Protein AF-0000000078666614 (afdb_homodimer)

pLDDT: mean 87.55, std 15.02, range [31.64, 98.81]

Organism: Nitrososphaera gargensis (strain Ga9.2) (NCBI:txid1237085)

Secondary structure (DSSP, 8-state):
-------EEEEEEEEEEETTB-HHHHHHHHHHHH---GGGEEEEEEE-TTS-EEEEEEEEE-HHHHHHHHHHHHHHB-HHHHHHHHHTGGGGB-TT--EEEEEEHHHHHTT-B-B-SSSEEEEEEEES----HHHHHHHHHHHHHTT-/-------EEEEEEEEEE-TTB-HHHHHHHHHHHH---GGGEEEEEEE-TTS-EEEEEEEEE-HHHHHHHHHHHHHHB-HHHHHHHHHTGGGGB-TT--EEEEEEHHHHHTT-B-B-SSSEEEEEEEESS---HHHHHHHHHHHHHTT-

InterPro domains:
  IPR002739 RNA-binding protein PAB1135-like [PF01877] (12-125)
  IPR022803 Large ribosomal subunit protein uL5 domain superfamily [G3DSA:3.30.1440.10] (4-146)
  IPR022803 Large ribosomal subunit protein uL5 domain superfamily [SSF55282] (11-126)

Nearest PDB structures (foldseek):
  2ogk-assembly1_B  TM=8.220E-01  e=3.526E-10  Archaeoglobus fulgidus
  2ogk-assembly1_A  TM=7.524E-01  e=5.663E-10  Archaeoglobus fulgidus
  2nrq-assembly1_A  TM=8.240E-01  e=6.420E-09  Saccharolobus solfataricus
  2ogk-assembly1_C  TM=7.837E-01  e=9.159E-09  Archaeoglobus fulgidus
  3lnl-assembly1_B  TM=6.055E-01  e=9.067E-02  Staphylococcus aureus subsp. aureus N315

Sequence (296 aa):
MPEEDLKFSTAEVNLVLHATEDGNKVLQSIHDVLSVPLERFSVSPSEGHYKNKILLLKAILSSQEAGELARRIMSLLNSSDREHLSSSLPEYSDEKGNLYLRLDKQRIVQGKVSLSEADAIRIRFRPVKRYRPSGNLESYRGLLSSTEMPEEDLKFSTAEVNLVLHATEDGNKVLQSIHDVLSVPLERFSVSPSEGHYKNKILLLKAILSSQEAGELARRIMSLLNSSDREHLSSSLPEYSDEKGNLYLRLDKQRIVQGKVSLSEADAIRIRFRPVKRYRPSGNLESYRGLLSSTE

Structure (mmCIF, N/CA/C/O backbone):
data_AF-0000000078666614-model_v1
#
loop_
_entity.id
_entity.type
_entity.pdbx_description
1 polymer 'Uncharacterized protein family UPF0201'
#
loop_
_atom_site.group_PDB
_atom_site.id
_atom_site.type_symbol
_atom_site.label_atom_id
_atom_site.label_alt_id
_atom_site.label_comp_id
_atom_site.label_asym_id
_atom_site.label_entity_id
_atom_site.label_seq_id
_atom_site.pdbx_PDB_ins_code
_atom_site.Cartn_x
_atom_site.Cartn_y
_atom_site.Cartn_z
_atom_site.occupancy
_atom_site.B_iso_or_equiv
_atom_site.auth_seq_id
_atom_site.auth_comp_id
_atom_site.auth_asym_id
_atom_site.auth_atom_id
_atom_site.pdbx_PDB_model_num
ATOM 1 N N . MET A 1 1 ? -1.561 45.031 11.555 1 31.97 1 MET A N 1
ATOM 2 C CA . MET A 1 1 ? -2.189 44.094 12.477 1 31.97 1 MET A CA 1
ATOM 3 C C . MET A 1 1 ? -1.339 42.844 12.633 1 31.97 1 MET A C 1
ATOM 5 O O . MET A 1 1 ? -0.762 42.344 11.664 1 31.97 1 MET A O 1
ATOM 9 N N . PRO A 1 2 ? -0.818 42.312 13.727 1 39.19 2 PRO A N 1
ATOM 10 C CA . PRO A 1 2 ? 0.186 41.25 13.93 1 39.19 2 PRO A CA 1
ATOM 11 C C . PRO A 1 2 ? -0.111 40 13.117 1 39.19 2 PRO A C 1
ATOM 13 O O . PRO A 1 2 ? -1.24 39.812 12.664 1 39.19 2 PRO A O 1
ATOM 16 N N . GLU A 1 3 ? 0.887 39.219 12.477 1 41.69 3 GLU A N 1
ATOM 17 C CA . GLU A 1 3 ? 0.809 37.906 11.789 1 41.69 3 GLU A CA 1
ATOM 18 C C . GLU A 1 3 ? -0.362 37.094 12.312 1 41.69 3 GLU A C 1
ATOM 20 O O . GLU A 1 3 ? -0.352 36.656 13.461 1 41.69 3 GLU A O 1
ATOM 25 N N . GLU A 1 4 ? -1.588 37.5 12.273 1 49.16 4 GLU A N 1
ATOM 26 C CA . GLU A 1 4 ? -2.865 36.969 12.727 1 49.16 4 GLU A CA 1
ATOM 27 C C . GLU A 1 4 ? -2.869 35.438 12.68 1 49.16 4 GLU A C 1
ATOM 29 O O . GLU A 1 4 ? -2.572 34.844 11.641 1 49.16 4 GLU A O 1
ATOM 34 N N . ASP A 1 5 ? -2.543 34.812 13.867 1 60.12 5 ASP A N 1
ATOM 35 C CA . ASP A 1 5 ? -2.404 33.375 14.172 1 60.12 5 ASP A CA 1
ATOM 36 C C . ASP A 1 5 ? -3.561 32.594 13.578 1 60.12 5 ASP A C 1
ATOM 38 O O . ASP A 1 5 ? -4.727 32.875 13.844 1 60.12 5 ASP A O 1
ATOM 42 N N . LEU A 1 6 ? -3.367 32.031 12.367 1 74 6 LEU A N 1
ATOM 43 C CA . LEU A 1 6 ? -4.359 31.109 11.797 1 74 6 LEU A CA 1
ATOM 44 C C . LEU A 1 6 ? -4.82 30.094 12.836 1 74 6 LEU A C 1
ATOM 46 O O . LEU A 1 6 ? -3.998 29.422 13.469 1 74 6 LEU A O 1
ATOM 50 N N . LYS A 1 7 ? -6.203 30.375 13.227 1 87.12 7 LYS A N 1
ATOM 51 C CA . LYS A 1 7 ? -6.84 29.422 14.133 1 87.12 7 LYS A CA 1
ATOM 52 C C . LYS A 1 7 ? -7.828 28.531 13.391 1 87.12 7 LYS A C 1
ATOM 54 O O . LYS A 1 7 ? -8.492 28.969 12.453 1 87.12 7 LYS A O 1
ATOM 59 N N . PHE A 1 8 ? -7.809 27.328 13.797 1 93.62 8 PHE A N 1
ATOM 60 C CA . PHE A 1 8 ? -8.742 26.359 13.234 1 93.62 8 PHE A CA 1
ATOM 61 C C . PHE A 1 8 ? -9.812 25.984 14.25 1 93.62 8 PHE A C 1
ATOM 63 O O . PHE A 1 8 ? -9.531 25.875 15.445 1 93.62 8 PHE A O 1
ATOM 70 N N . SER A 1 9 ? -11.023 25.828 13.742 1 95.5 9 SER A N 1
ATOM 71 C CA . SER A 1 9 ? -12.078 25.328 14.617 1 95.5 9 SER A CA 1
ATOM 72 C C . SER A 1 9 ? -11.914 23.844 14.883 1 95.5 9 SER A C 1
ATOM 74 O O . SER A 1 9 ? -12.086 23.375 16.016 1 95.5 9 SER A O 1
ATOM 76 N N . THR A 1 10 ? -11.609 23.078 13.852 1 97.31 10 THR A N 1
ATOM 77 C CA . THR A 1 10 ? -11.391 21.641 13.938 1 97.31 10 THR A CA 1
ATOM 78 C C . THR A 1 10 ? -10.492 21.172 12.805 1 97.31 10 THR A C 1
ATOM 80 O O . THR A 1 10 ? -10.203 21.922 11.875 1 97.31 10 THR A O 1
ATOM 83 N N . ALA A 1 11 ? -9.984 20.031 12.938 1 98.12 11 ALA A N 1
ATOM 84 C CA . ALA A 1 11 ? -9.359 19.297 11.844 1 98.12 11 ALA A CA 1
ATOM 85 C C . ALA A 1 11 ? -9.852 17.859 11.789 1 98.12 11 ALA A C 1
ATOM 87 O O . ALA A 1 11 ? -10.219 17.281 12.82 1 98.12 11 ALA A O 1
ATOM 88 N N . GLU A 1 12 ? -9.875 17.406 10.656 1 98.75 12 GLU A N 1
ATOM 89 C CA . GLU A 1 12 ? -10.227 16.016 10.43 1 98.75 12 GLU A CA 1
ATOM 90 C C . GLU A 1 12 ? -9.102 15.258 9.727 1 98.75 12 GLU A C 1
ATOM 92 O O . GLU A 1 12 ? -8.547 15.75 8.742 1 98.75 12 GLU A O 1
ATOM 97 N N . VAL A 1 13 ? -8.703 14.109 10.25 1 98.81 13 VAL A N 1
ATOM 98 C CA . VAL A 1 13 ? -7.664 13.266 9.68 1 98.81 13 VAL A CA 1
ATOM 99 C C . VAL A 1 13 ? -8.266 11.938 9.242 1 98.81 13 VAL A C 1
ATOM 101 O O . VAL A 1 13 ? -8.906 11.242 10.039 1 98.81 13 VAL A O 1
ATOM 104 N N . ASN A 1 14 ? -8.047 11.633 7.977 1 98.56 14 ASN A N 1
ATOM 105 C CA . ASN A 1 14 ? -8.547 10.383 7.414 1 98.56 14 ASN A CA 1
ATOM 106 C C . ASN A 1 14 ? -7.426 9.57 6.762 1 98.56 14 ASN A C 1
ATOM 108 O O . ASN A 1 14 ? -6.562 10.133 6.09 1 98.56 14 ASN A O 1
ATOM 112 N N . LEU A 1 15 ? -7.453 8.258 6.969 1 98.25 15 LEU A N 1
ATOM 113 C CA . LEU A 1 15 ? -6.512 7.398 6.258 1 98.25 15 LEU A CA 1
ATOM 114 C C . LEU A 1 15 ? -7.082 5.996 6.074 1 98.25 15 LEU A C 1
ATOM 116 O O . LEU A 1 15 ? -8.055 5.629 6.734 1 98.25 15 LEU A O 1
ATOM 120 N N . VAL A 1 16 ? -6.492 5.336 5.113 1 97 16 VAL A N 1
ATOM 121 C CA . VAL A 1 16 ? -6.859 3.959 4.801 1 97 16 VAL A CA 1
ATOM 122 C C . VAL A 1 16 ? -5.738 3.016 5.227 1 97 16 VAL A C 1
ATOM 124 O O . VAL A 1 16 ? -4.559 3.283 4.969 1 97 16 VAL A O 1
ATOM 127 N N . LEU A 1 17 ? -6.09 1.977 5.938 1 96.94 17 LEU A N 1
ATOM 128 C CA . LEU A 1 17 ? -5.156 0.899 6.242 1 96.94 17 LEU A CA 1
ATOM 129 C C . LEU A 1 17 ? -5.484 -0.351 5.434 1 96.94 17 LEU A C 1
ATOM 131 O O . LEU A 1 17 ? -6.605 -0.859 5.496 1 96.94 17 LEU A O 1
ATOM 135 N N . HIS A 1 18 ? -4.562 -0.763 4.738 1 94.88 18 HIS A N 1
ATOM 136 C CA . HIS A 1 18 ? -4.742 -1.982 3.961 1 94.88 18 HIS A CA 1
ATOM 137 C C . HIS A 1 18 ? -4.422 -3.221 4.789 1 94.88 18 HIS A C 1
ATOM 139 O O . HIS A 1 18 ? -3.818 -3.115 5.859 1 94.88 18 HIS A O 1
ATOM 145 N N . ALA A 1 19 ? -4.73 -4.402 4.312 1 93.94 19 ALA A N 1
ATOM 146 C CA . ALA A 1 19 ? -4.621 -5.672 5.027 1 93.94 19 ALA A CA 1
ATOM 147 C C . ALA A 1 19 ? -3.158 -6.031 5.281 1 93.94 19 ALA A C 1
ATOM 149 O O . ALA A 1 19 ? -2.834 -6.68 6.277 1 93.94 19 ALA A O 1
ATOM 150 N N . THR A 1 20 ? -2.256 -5.578 4.398 1 96 20 THR A N 1
ATOM 151 C CA . THR A 1 20 ? -0.844 -5.938 4.484 1 96 20 THR A CA 1
ATOM 152 C C . THR A 1 20 ? -0.117 -5.031 5.477 1 96 20 THR A C 1
ATOM 154 O O . THR A 1 20 ? 1.004 -5.336 5.891 1 96 20 THR A O 1
ATOM 157 N N . GLU A 1 21 ? -0.752 -3.969 5.934 1 96.75 21 GLU A N 1
ATOM 158 C CA . GLU A 1 21 ? -0.073 -2.93 6.699 1 96.75 21 GLU A CA 1
ATOM 159 C C . GLU A 1 21 ? -0.122 -3.225 8.195 1 96.75 21 GLU A C 1
ATOM 161 O O . GLU A 1 21 ? -1.04 -3.896 8.672 1 96.75 21 GLU A O 1
ATOM 166 N N . ASP A 1 22 ? 0.895 -2.719 8.891 1 96.62 22 ASP A N 1
ATOM 167 C CA . ASP A 1 22 ? 0.92 -2.699 10.352 1 96.62 22 ASP A CA 1
ATOM 168 C C . ASP A 1 22 ? 0.244 -1.443 10.898 1 96.62 22 ASP A C 1
ATOM 170 O O . ASP A 1 22 ? 0.865 -0.382 10.977 1 96.62 22 ASP A O 1
ATOM 174 N N . GLY A 1 23 ? -1.006 -1.597 11.188 1 96.38 23 GLY A N 1
ATOM 175 C CA . GLY A 1 23 ? -1.799 -0.466 11.641 1 96.38 23 GLY A CA 1
ATOM 176 C C . GLY A 1 23 ? -1.19 0.248 12.836 1 96.38 23 GLY A C 1
ATOM 177 O O . GLY A 1 23 ? -1.203 1.479 12.898 1 96.38 23 GLY A O 1
ATOM 178 N N . ASN A 1 24 ? -0.683 -0.537 13.82 1 96.31 24 ASN A N 1
ATOM 179 C CA . ASN A 1 24 ? -0.06 0.064 14.992 1 96.31 24 ASN A CA 1
ATOM 180 C C . ASN A 1 24 ? 1.168 0.889 14.617 1 96.31 24 ASN A C 1
ATOM 182 O O . ASN A 1 24 ? 1.365 1.988 15.133 1 96.31 24 ASN A O 1
ATOM 186 N N . LYS A 1 25 ? 1.919 0.367 13.75 1 97 25 LYS A N 1
ATOM 187 C CA . LYS A 1 25 ? 3.1 1.082 13.273 1 97 25 LYS A CA 1
ATOM 188 C C . LYS A 1 25 ? 2.715 2.398 12.609 1 97 25 LYS A C 1
ATOM 190 O O . LYS A 1 25 ? 3.312 3.439 12.883 1 97 25 LYS A O 1
ATOM 195 N N . VAL A 1 26 ? 1.709 2.355 11.75 1 97.94 26 VAL A N 1
ATOM 196 C CA . VAL A 1 26 ? 1.249 3.533 11.023 1 97.94 26 VAL A CA 1
ATOM 197 C C . VAL A 1 26 ? 0.715 4.574 12.008 1 97.94 26 VAL A C 1
ATOM 199 O O . VAL A 1 26 ? 1.137 5.73 11.984 1 97.94 26 VAL A O 1
ATOM 202 N N . LEU A 1 27 ? -0.137 4.145 12.898 1 98.25 27 LEU A N 1
ATOM 203 C CA . LEU A 1 27 ? -0.778 5.062 13.836 1 98.25 27 LEU A CA 1
ATOM 204 C C . LEU A 1 27 ? 0.24 5.648 14.805 1 98.25 27 LEU A C 1
ATOM 206 O O . LEU A 1 27 ? 0.182 6.836 15.133 1 98.25 27 LEU A O 1
ATOM 210 N N . GLN A 1 28 ? 1.158 4.812 15.297 1 98.25 28 GLN A N 1
ATOM 211 C CA . GLN A 1 28 ? 2.209 5.309 16.172 1 98.25 28 GLN A CA 1
ATOM 212 C C . GLN A 1 28 ? 3.057 6.371 15.484 1 98.25 28 GLN A C 1
ATOM 214 O O . GLN A 1 28 ? 3.432 7.371 16.094 1 98.25 28 GLN A O 1
ATOM 219 N N . SER A 1 29 ? 3.369 6.145 14.195 1 98.19 29 SER A N 1
ATOM 220 C CA . SER A 1 29 ? 4.16 7.113 13.445 1 98.19 29 SER A CA 1
ATOM 221 C C . SER A 1 29 ? 3.41 8.43 13.281 1 98.19 29 SER A C 1
ATOM 223 O O . SER A 1 29 ? 4.012 9.508 13.352 1 98.19 29 SER A O 1
ATOM 225 N N . ILE A 1 30 ? 2.1 8.312 13.047 1 98.38 30 ILE A N 1
ATOM 226 C CA . ILE A 1 30 ? 1.271 9.508 12.938 1 98.38 30 ILE A CA 1
ATOM 227 C C . ILE A 1 30 ? 1.297 10.281 14.258 1 98.38 30 ILE A C 1
ATOM 229 O O . ILE A 1 30 ? 1.429 11.508 14.258 1 98.38 30 ILE A O 1
ATOM 233 N N . HIS A 1 31 ? 1.188 9.57 15.32 1 98.38 31 HIS A N 1
ATOM 234 C CA . HIS A 1 31 ? 1.271 10.195 16.641 1 98.38 31 HIS A CA 1
ATOM 235 C C . HIS A 1 31 ? 2.625 10.867 16.844 1 98.38 31 HIS A C 1
ATOM 237 O O . HIS A 1 31 ? 2.693 12.039 17.219 1 98.38 31 HIS A O 1
ATOM 243 N N . ASP A 1 32 ? 3.656 10.164 16.547 1 98.12 32 ASP A N 1
ATOM 244 C CA . ASP A 1 32 ? 5.008 10.648 16.812 1 98.12 32 ASP A CA 1
ATOM 245 C C . ASP A 1 32 ? 5.348 11.844 15.922 1 98.12 32 ASP A C 1
ATOM 247 O O . ASP A 1 32 ? 5.973 12.805 16.375 1 98.12 32 ASP A O 1
ATOM 251 N N . VAL A 1 33 ? 4.93 11.82 14.688 1 97.94 33 VAL A N 1
ATOM 252 C CA . VAL A 1 33 ? 5.344 12.812 13.711 1 97.94 33 VAL A CA 1
ATOM 253 C C . VAL A 1 33 ? 4.355 13.977 13.703 1 97.94 33 VAL A C 1
ATOM 255 O O . VAL A 1 33 ? 4.758 15.141 13.648 1 97.94 33 VAL A O 1
ATOM 258 N N . LEU A 1 34 ? 3.088 13.695 13.812 1 97.94 34 LEU A N 1
ATOM 259 C CA . LEU A 1 34 ? 2.068 14.719 13.602 1 97.94 34 LEU A CA 1
ATOM 260 C C . LEU A 1 34 ? 1.383 15.086 14.914 1 97.94 34 LEU A C 1
ATOM 262 O O . LEU A 1 34 ? 0.534 15.977 14.945 1 97.94 34 LEU A O 1
ATOM 266 N N . SER A 1 35 ? 1.667 14.352 15.984 1 96.94 35 SER A N 1
ATOM 267 C CA . SER A 1 35 ? 1.148 14.633 17.312 1 96.94 35 SER A CA 1
ATOM 268 C C . SER A 1 35 ? -0.361 14.422 17.375 1 96.94 35 SER A C 1
ATOM 270 O O . SER A 1 35 ? -1.064 15.141 18.094 1 96.94 35 SER A O 1
ATOM 272 N N . VAL A 1 36 ? -0.842 13.625 16.484 1 98.06 36 VAL A N 1
ATOM 273 C CA . VAL A 1 36 ? -2.25 13.25 16.578 1 98.06 36 VAL A CA 1
ATOM 274 C C . VAL A 1 36 ? -2.416 12.109 17.578 1 98.06 36 VAL A C 1
ATOM 276 O O . VAL A 1 36 ? -1.831 11.031 17.406 1 98.06 36 VAL A O 1
ATOM 279 N N . PRO A 1 37 ? -3.197 12.289 18.578 1 97.19 37 PRO A N 1
ATOM 280 C CA . PRO A 1 37 ? -3.361 11.219 19.562 1 97.19 37 PRO A CA 1
ATOM 281 C C . PRO A 1 37 ? -4.008 9.969 18.984 1 97.19 37 PRO A C 1
ATOM 283 O O . PRO A 1 37 ? -4.961 10.062 18.203 1 97.19 37 PRO A O 1
ATOM 286 N N . LEU A 1 38 ? -3.545 8.844 19.422 1 96.81 38 LEU A N 1
ATOM 287 C CA . LEU A 1 38 ? -4.023 7.566 18.906 1 96.81 38 LEU A CA 1
ATOM 288 C C . LEU A 1 38 ? -5.496 7.363 19.25 1 96.81 38 LEU A C 1
ATOM 290 O O . LEU A 1 38 ? -6.254 6.812 18.453 1 96.81 38 LEU A O 1
ATOM 294 N N . GLU A 1 39 ? -5.836 7.832 20.359 1 96.56 39 GLU A N 1
ATOM 295 C CA . GLU A 1 39 ? -7.18 7.586 20.891 1 96.56 39 GLU A CA 1
ATOM 296 C C . GLU A 1 39 ? -8.227 8.359 20.094 1 96.56 39 GLU A C 1
ATOM 298 O O . GLU A 1 39 ? -9.43 8.109 20.234 1 96.56 39 GLU A O 1
ATOM 303 N N . ARG A 1 40 ? -7.801 9.297 19.266 1 96.88 40 ARG A N 1
ATOM 304 C CA . ARG A 1 40 ? -8.75 10.109 18.516 1 96.88 40 ARG A CA 1
ATOM 305 C C . ARG A 1 40 ? -9.289 9.336 17.312 1 96.88 40 ARG A C 1
ATOM 307 O O . ARG A 1 40 ? -10.297 9.719 16.719 1 96.88 40 ARG A O 1
ATOM 314 N N . PHE A 1 41 ? -8.609 8.305 16.922 1 98.06 41 PHE A N 1
ATOM 315 C CA . PHE A 1 41 ? -8.984 7.617 15.688 1 98.06 41 PHE A CA 1
ATOM 316 C C . PHE A 1 41 ? -10.102 6.617 15.938 1 98.06 41 PHE A C 1
ATOM 318 O O . PHE A 1 41 ? -10.031 5.824 16.875 1 98.06 41 PHE A O 1
ATOM 325 N N . SER A 1 42 ? -11.094 6.73 15.172 1 98.06 42 SER A N 1
ATOM 326 C CA . SER A 1 42 ? -12.086 5.668 15.031 1 98.06 42 SER A CA 1
ATOM 327 C C . SER A 1 42 ? -11.781 4.785 13.828 1 98.06 42 SER A C 1
ATOM 329 O O . SER A 1 42 ? -11.25 5.258 12.82 1 98.06 42 SER A O 1
ATOM 331 N N . VAL A 1 43 ? -12.164 3.551 13.961 1 96.56 43 VAL A N 1
ATOM 332 C CA . VAL A 1 43 ? -11.867 2.586 12.906 1 96.56 43 VAL A CA 1
ATOM 333 C C . VAL A 1 43 ? -13.164 1.985 12.375 1 96.56 43 VAL A C 1
ATOM 335 O O . VAL A 1 43 ? -14.031 1.572 13.148 1 96.56 43 VAL A O 1
ATOM 338 N N . SER A 1 44 ? -13.266 1.999 11.117 1 97.06 44 SER A N 1
ATOM 339 C CA . SER A 1 44 ? -14.422 1.376 10.477 1 97.06 44 SER A CA 1
ATOM 340 C C . SER A 1 44 ? -14 0.483 9.32 1 97.06 44 SER A C 1
ATOM 342 O O . SER A 1 44 ? -13.234 0.907 8.445 1 97.06 44 SER A O 1
ATOM 344 N N . PRO A 1 45 ? -14.516 -0.723 9.352 1 95.56 45 PRO A N 1
ATOM 345 C CA . PRO A 1 45 ? -14.227 -1.591 8.203 1 95.56 45 PRO A CA 1
ATOM 346 C C . PRO A 1 45 ? -14.906 -1.118 6.922 1 95.56 45 PRO A C 1
ATOM 348 O O . PRO A 1 45 ? -15.977 -0.504 6.973 1 95.56 45 PRO A O 1
ATOM 351 N N . SER A 1 46 ? -14.203 -1.291 5.832 1 93.75 46 SER A N 1
ATOM 352 C CA . SER A 1 46 ? -14.742 -0.957 4.52 1 93.75 46 SER A CA 1
ATOM 353 C C . SER A 1 46 ? -14.172 -1.868 3.438 1 93.75 46 SER A C 1
ATOM 355 O O . SER A 1 46 ? -13.391 -2.775 3.732 1 93.75 46 SER A O 1
ATOM 357 N N . GLU A 1 47 ? -14.758 -1.798 2.285 1 90.62 47 GLU A N 1
ATOM 358 C CA . GLU A 1 47 ? -14.227 -2.525 1.135 1 90.62 47 GLU A CA 1
ATOM 359 C C . GLU A 1 47 ? -13.617 -1.572 0.11 1 90.62 47 GLU A C 1
ATOM 361 O O . GLU A 1 47 ? -14.203 -0.531 -0.199 1 90.62 47 GLU A O 1
ATOM 366 N N . GLY A 1 48 ? -12.422 -1.931 -0.318 1 84.25 48 GLY A N 1
ATOM 367 C CA . GLY A 1 48 ? -11.766 -1.131 -1.339 1 84.25 48 GLY A CA 1
ATOM 368 C C . GLY A 1 48 ? -12.266 -1.424 -2.74 1 84.25 48 GLY A C 1
ATOM 369 O O . GLY A 1 48 ? -13.266 -2.123 -2.916 1 84.25 48 GLY A O 1
ATOM 370 N N . HIS A 1 49 ? -11.711 -0.794 -3.775 1 72.38 49 HIS A N 1
ATOM 371 C CA . HIS A 1 49 ? -12.109 -0.852 -5.176 1 72.38 49 HIS A CA 1
ATOM 372 C C . HIS A 1 49 ? -12.133 -2.289 -5.688 1 72.38 49 HIS A C 1
ATOM 374 O O . HIS A 1 49 ? -12.992 -2.656 -6.488 1 72.38 49 HIS A O 1
ATOM 380 N N . TYR A 1 50 ? -11.211 -3.193 -5.195 1 71.06 50 TYR A N 1
ATOM 381 C CA . TYR A 1 50 ? -11.094 -4.57 -5.664 1 71.06 50 TYR A CA 1
ATOM 382 C C . TYR A 1 50 ? -11.68 -5.543 -4.648 1 71.06 50 TYR A C 1
ATOM 384 O O . TYR A 1 50 ? -11.297 -6.715 -4.609 1 71.06 50 TYR A O 1
ATOM 392 N N . LYS A 1 51 ? -12.523 -5.023 -3.738 1 78.69 51 LYS A N 1
ATOM 393 C CA . LYS A 1 51 ? -13.227 -5.812 -2.73 1 78.69 51 LYS A CA 1
ATOM 394 C C . LYS A 1 51 ? -12.266 -6.289 -1.641 1 78.69 51 LYS A C 1
ATOM 396 O O . LYS A 1 51 ? -12.523 -7.305 -0.987 1 78.69 51 LYS A O 1
ATOM 401 N N . ASN A 1 52 ? -11.211 -5.512 -1.735 1 86.69 52 ASN A N 1
ATOM 402 C CA . ASN A 1 52 ? -10.297 -5.773 -0.633 1 86.69 52 ASN A CA 1
ATOM 403 C C . ASN A 1 52 ? -10.766 -5.121 0.661 1 86.69 52 ASN A C 1
ATOM 405 O O . ASN A 1 52 ? -11.258 -3.99 0.645 1 86.69 52 ASN A O 1
ATOM 409 N N . LYS A 1 53 ? -10.648 -5.93 1.694 1 88.19 53 LYS A N 1
ATOM 410 C CA . LYS A 1 53 ? -11.016 -5.379 2.998 1 88.19 53 LYS A CA 1
ATOM 411 C C . LYS A 1 53 ? -9.992 -4.348 3.465 1 88.19 53 LYS A C 1
ATOM 413 O O . LYS A 1 53 ? -8.789 -4.59 3.4 1 88.19 53 LYS A O 1
ATOM 418 N N . ILE A 1 54 ? -10.492 -3.211 3.73 1 94.62 54 ILE A N 1
ATOM 419 C CA . ILE A 1 54 ? -9.633 -2.158 4.254 1 94.62 54 ILE A CA 1
ATOM 420 C C . ILE A 1 54 ? -10.25 -1.572 5.523 1 94.62 54 ILE A C 1
ATOM 422 O O . ILE A 1 54 ? -11.406 -1.864 5.852 1 94.62 54 ILE A O 1
ATOM 426 N N . LEU A 1 55 ? -9.461 -0.885 6.25 1 96.88 55 LEU A N 1
ATOM 427 C CA . LEU A 1 55 ? -9.945 -0.121 7.398 1 96.88 55 LEU A CA 1
ATOM 428 C C . LEU A 1 55 ? -9.867 1.377 7.121 1 96.88 55 LEU A C 1
ATOM 430 O O . LEU A 1 55 ? -8.852 1.87 6.625 1 96.88 55 LEU A O 1
ATOM 434 N N . LEU A 1 56 ? -10.938 2.041 7.348 1 97.81 56 LEU A N 1
ATOM 435 C CA . LEU A 1 56 ? -10.961 3.5 7.305 1 97.81 56 LEU A CA 1
ATOM 436 C C . LEU A 1 56 ? -10.781 4.086 8.703 1 97.81 56 LEU A C 1
ATOM 438 O O . LEU A 1 56 ? -11.492 3.709 9.633 1 97.81 56 LEU A O 1
ATOM 442 N N . LEU A 1 57 ? -9.805 4.863 8.852 1 98.44 57 LEU A N 1
ATOM 443 C CA . LEU A 1 57 ? -9.586 5.535 10.133 1 98.44 57 LEU A CA 1
ATOM 444 C C . LEU A 1 57 ? -9.898 7.023 10.023 1 98.44 57 LEU A C 1
ATOM 446 O O . LEU A 1 57 ? -9.578 7.66 9.016 1 98.44 57 LEU A O 1
ATOM 450 N N . LYS A 1 58 ? -10.516 7.477 11.047 1 98.62 58 LYS A N 1
ATOM 451 C CA . LYS A 1 58 ? -10.93 8.875 11.094 1 98.62 58 LYS A CA 1
ATOM 452 C C . LYS A 1 58 ? -10.688 9.484 12.469 1 98.62 58 LYS A C 1
ATOM 454 O O . LYS A 1 58 ? -10.984 8.859 13.492 1 98.62 58 LYS A O 1
ATOM 459 N N . ALA A 1 59 ? -10.117 10.633 12.531 1 98.69 59 ALA A N 1
ATOM 460 C CA . ALA A 1 59 ? -9.938 11.391 13.773 1 98.69 59 ALA A CA 1
ATOM 461 C C . ALA A 1 59 ? -10.453 12.82 13.617 1 98.69 59 ALA A C 1
ATOM 463 O O . ALA A 1 59 ? -10.195 13.469 12.602 1 98.69 59 ALA A O 1
ATOM 464 N N . ILE A 1 60 ? -11.227 13.219 14.531 1 98.44 60 ILE A N 1
ATOM 465 C CA . ILE A 1 60 ? -11.648 14.609 14.617 1 98.44 60 ILE A CA 1
ATOM 466 C C . ILE A 1 60 ? -10.898 15.305 15.75 1 98.44 60 ILE A C 1
ATOM 468 O O . ILE A 1 60 ? -10.945 14.852 16.906 1 98.44 60 ILE A O 1
ATOM 472 N N . LEU A 1 61 ? -10.273 16.312 15.375 1 98.44 61 LEU A N 1
ATOM 473 C CA . LEU A 1 61 ? -9.422 17.016 16.344 1 98.44 61 LEU A CA 1
ATOM 474 C C . LEU A 1 61 ? -10.062 18.328 16.781 1 98.44 61 LEU A C 1
ATOM 476 O O . LEU A 1 61 ? -10.719 19 15.992 1 98.44 61 LEU A O 1
ATOM 480 N N . SER A 1 62 ? -9.773 18.641 18.016 1 97.38 62 SER A N 1
ATOM 481 C CA . SER A 1 62 ? -10.219 19.906 18.547 1 97.38 62 SER A CA 1
ATOM 482 C C . SER A 1 62 ? -9.438 21.078 17.953 1 97.38 62 SER A C 1
ATOM 484 O O . SER A 1 62 ? -8.477 20.859 17.203 1 97.38 62 SER A O 1
ATOM 486 N N . SER A 1 63 ? -9.859 22.266 18.344 1 96.19 63 SER A N 1
ATOM 487 C CA . SER A 1 63 ? -9.203 23.484 17.859 1 96.19 63 SER A CA 1
ATOM 488 C C . SER A 1 63 ? -7.723 23.484 18.234 1 96.19 63 SER A C 1
ATOM 490 O O . SER A 1 63 ? -6.867 23.719 17.375 1 96.19 63 SER A O 1
ATOM 492 N N . GLN A 1 64 ? -7.492 23.156 19.469 1 95.75 64 GLN A N 1
ATOM 493 C CA . GLN A 1 64 ? -6.113 23.156 19.953 1 95.75 64 GLN A CA 1
ATOM 494 C C . GLN A 1 64 ? -5.277 22.109 19.219 1 95.75 64 GLN A C 1
ATOM 496 O O . GLN A 1 64 ? -4.168 22.391 18.766 1 95.75 64 GLN A O 1
ATOM 501 N N . GLU A 1 65 ? -5.82 20.953 19.094 1 96.94 65 GLU A N 1
ATOM 502 C CA . GLU A 1 65 ? -5.125 19.875 18.422 1 96.94 65 GLU A CA 1
ATOM 503 C C . GLU A 1 65 ? -4.914 20.188 16.953 1 96.94 65 GLU A C 1
ATOM 505 O O . GLU A 1 65 ? -3.879 19.828 16.375 1 96.94 65 GLU A O 1
ATOM 510 N N . ALA A 1 66 ? -5.891 20.797 16.375 1 96.5 66 ALA A N 1
ATOM 511 C CA . ALA A 1 66 ? -5.801 21.188 14.977 1 96.5 66 ALA A CA 1
ATOM 512 C C . ALA A 1 66 ? -4.66 22.172 14.75 1 96.5 66 ALA A C 1
ATOM 514 O O . ALA A 1 66 ? -3.91 22.062 13.781 1 96.5 66 ALA A O 1
ATOM 515 N N . GLY A 1 67 ? -4.594 23.109 15.609 1 93.94 67 GLY A N 1
ATOM 516 C CA . GLY A 1 67 ? -3.504 24.062 15.523 1 93.94 67 GLY A CA 1
ATOM 517 C C . GLY A 1 67 ? -2.135 23.438 15.656 1 93.94 67 GLY A C 1
ATOM 518 O O . GLY A 1 67 ? -1.21 23.766 14.914 1 93.94 67 GLY A O 1
ATOM 519 N N . GLU A 1 68 ? -2.055 22.531 16.625 1 95.38 68 GLU A N 1
ATOM 520 C CA . GLU A 1 68 ? -0.794 21.812 16.828 1 95.38 68 GLU A CA 1
ATOM 521 C C . GLU A 1 68 ? -0.425 21 15.594 1 95.38 68 GLU A C 1
ATOM 523 O O . GLU A 1 68 ? 0.73 21 15.164 1 95.38 68 GLU A O 1
ATOM 528 N N . LEU A 1 69 ? -1.386 20.297 15.055 1 97.19 69 LEU A N 1
ATOM 529 C CA . LEU A 1 69 ? -1.178 19.5 13.844 1 97.19 69 LEU A CA 1
ATOM 530 C C . LEU A 1 69 ? -0.67 20.391 12.703 1 97.19 69 LEU A C 1
ATOM 532 O O . LEU A 1 69 ? 0.3 20.031 12.023 1 97.19 69 LEU A O 1
ATOM 536 N N . ALA A 1 70 ? -1.27 21.5 12.477 1 94.06 70 ALA A N 1
ATOM 537 C CA . ALA A 1 70 ? -0.876 22.422 11.406 1 94.06 70 ALA A CA 1
ATOM 538 C C . ALA A 1 70 ? 0.563 22.891 11.594 1 94.06 70 ALA A C 1
ATOM 540 O O . ALA A 1 70 ? 1.348 22.891 10.641 1 94.06 70 ALA A O 1
ATOM 541 N N . ARG A 1 71 ? 0.863 23.25 12.805 1 92.19 71 ARG A N 1
ATOM 542 C CA . ARG A 1 71 ? 2.213 23.719 13.094 1 92.19 71 ARG A CA 1
ATOM 543 C C . ARG A 1 71 ? 3.244 22.625 12.828 1 92.19 71 ARG A C 1
ATOM 545 O O . ARG A 1 71 ? 4.301 22.891 12.25 1 92.19 71 ARG A O 1
ATOM 552 N N . ARG A 1 72 ?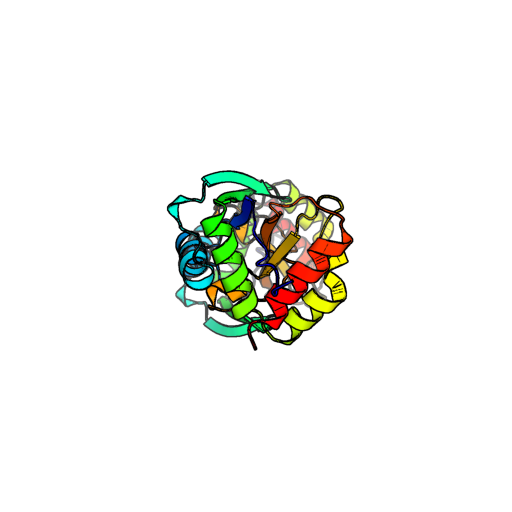 2.895 21.453 13.273 1 94.12 72 ARG A N 1
ATOM 553 C CA . ARG A 1 72 ? 3.807 20.328 13.078 1 94.12 72 ARG A CA 1
ATOM 554 C C . ARG A 1 72 ? 4.043 20.062 11.594 1 94.12 72 ARG A C 1
ATOM 556 O O . ARG A 1 72 ? 5.188 19.906 11.156 1 94.12 72 ARG A O 1
ATOM 563 N N . ILE A 1 73 ? 2.977 20.016 10.828 1 95.62 73 ILE A N 1
ATOM 564 C CA . ILE A 1 73 ? 3.082 19.734 9.406 1 95.62 73 ILE A CA 1
ATOM 565 C C . ILE A 1 73 ? 3.941 20.797 8.734 1 95.62 73 ILE A C 1
ATOM 567 O O . ILE A 1 73 ? 4.879 20.484 7.996 1 95.62 73 ILE A O 1
ATOM 571 N N . MET A 1 74 ? 3.705 22.016 9.055 1 89.25 74 MET A N 1
ATOM 572 C CA . MET A 1 74 ? 4.402 23.125 8.406 1 89.25 74 MET A CA 1
ATOM 573 C C . MET A 1 74 ? 5.875 23.141 8.789 1 89.25 74 MET A C 1
ATOM 575 O O . MET A 1 74 ? 6.727 23.516 7.98 1 89.25 74 MET A O 1
ATOM 579 N N . SER A 1 75 ? 6.129 22.781 9.984 1 91.06 75 SER A N 1
ATOM 580 C CA . SER A 1 75 ? 7.512 22.797 10.461 1 91.06 75 SER A CA 1
ATOM 581 C C . SER A 1 75 ? 8.32 21.656 9.852 1 91.06 75 SER A C 1
ATOM 583 O O . SER A 1 75 ? 9.539 21.75 9.742 1 91.06 75 SER A O 1
ATOM 585 N N . LEU A 1 76 ? 7.629 20.625 9.484 1 93.94 76 LEU A N 1
ATOM 586 C CA . LEU A 1 76 ? 8.344 19.422 9.07 1 93.94 76 LEU A CA 1
ATOM 587 C C . LEU A 1 76 ? 8.328 19.281 7.551 1 93.94 76 LEU A C 1
ATOM 589 O O . LEU A 1 76 ? 9.109 18.516 6.988 1 93.94 76 LEU A 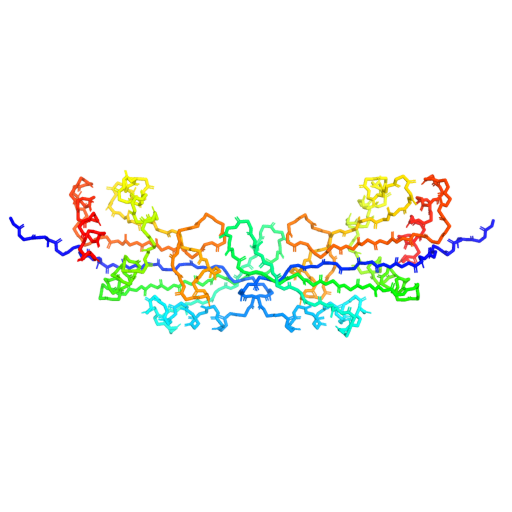O 1
ATOM 593 N N . LEU A 1 77 ? 7.465 20.016 6.906 1 93 77 LEU A N 1
ATOM 594 C CA . LEU A 1 77 ? 7.371 19.938 5.453 1 93 77 LEU A CA 1
ATOM 595 C C . LEU A 1 77 ? 8.695 20.328 4.801 1 93 77 LEU A C 1
ATOM 597 O O . LEU A 1 77 ? 9.336 21.297 5.223 1 93 77 LEU A O 1
ATOM 601 N N . ASN A 1 78 ? 9.039 19.562 3.854 1 85.69 78 ASN A N 1
ATOM 602 C CA . ASN A 1 78 ? 10.273 19.906 3.15 1 85.69 78 ASN A CA 1
ATOM 603 C C . ASN A 1 78 ? 10.125 21.203 2.348 1 85.69 78 ASN A C 1
ATOM 605 O O . ASN A 1 78 ? 9 21.641 2.07 1 85.69 78 ASN A O 1
ATOM 609 N N . SER A 1 79 ? 11.258 21.797 1.951 1 87.69 79 SER A N 1
ATOM 610 C CA . SER A 1 79 ? 11.273 23.109 1.336 1 87.69 79 SER A CA 1
ATOM 611 C C . SER A 1 79 ? 10.492 23.125 0.024 1 87.69 79 SER A C 1
ATOM 613 O O . SER A 1 79 ? 9.75 24.062 -0.259 1 87.69 79 SER A O 1
ATOM 615 N N . SER A 1 80 ? 10.656 22.109 -0.773 1 90.81 80 SER A N 1
ATOM 616 C CA . SER A 1 80 ? 9.977 22.047 -2.066 1 90.81 80 SER A CA 1
ATOM 617 C C . SER A 1 80 ? 8.461 22 -1.896 1 90.81 80 SER A C 1
ATOM 619 O O . SER A 1 80 ? 7.738 22.75 -2.559 1 90.81 80 SER A O 1
ATOM 621 N N . ASP A 1 81 ? 8.016 21.141 -1.007 1 91.25 81 ASP A N 1
ATOM 622 C CA . ASP A 1 81 ? 6.578 21.016 -0.76 1 91.25 81 ASP A CA 1
ATOM 623 C C . ASP A 1 81 ? 6.012 22.297 -0.149 1 91.25 81 ASP A C 1
ATOM 625 O O . ASP A 1 81 ? 4.902 22.703 -0.484 1 91.25 81 ASP A O 1
ATOM 629 N N . ARG A 1 82 ? 6.801 22.844 0.683 1 88.38 82 ARG A N 1
ATOM 630 C CA . ARG A 1 82 ? 6.391 24.094 1.313 1 88.38 82 ARG A CA 1
ATOM 631 C C . ARG A 1 82 ? 6.191 25.188 0.274 1 88.38 82 ARG A C 1
ATOM 633 O O . ARG A 1 82 ? 5.184 25.891 0.296 1 88.38 82 ARG A O 1
ATOM 640 N N . GLU A 1 83 ? 7.152 25.344 -0.562 1 88.44 83 GLU A N 1
ATOM 641 C CA . GLU A 1 83 ? 7.074 26.344 -1.623 1 88.44 83 GLU A CA 1
ATOM 642 C C . GLU A 1 83 ? 5.879 26.078 -2.539 1 88.44 83 GLU A C 1
ATOM 644 O O . GLU A 1 83 ? 5.141 27 -2.885 1 88.44 83 GLU A O 1
ATOM 649 N N . HIS A 1 84 ? 5.719 24.859 -2.832 1 89.94 84 HIS A N 1
ATOM 650 C CA . HIS A 1 84 ? 4.609 24.469 -3.699 1 89.94 84 HIS A CA 1
ATOM 651 C C . HIS A 1 84 ? 3.266 24.797 -3.053 1 89.94 84 HIS A C 1
ATOM 653 O O . HIS A 1 84 ? 2.385 25.375 -3.697 1 89.94 84 HIS A O 1
ATOM 659 N N . LEU A 1 85 ? 3.143 24.359 -1.839 1 88.56 85 LEU A N 1
ATOM 660 C CA . LEU A 1 85 ? 1.907 24.625 -1.109 1 88.56 85 LEU A CA 1
ATOM 661 C C . LEU A 1 85 ? 1.642 26.125 -1.008 1 88.56 85 LEU A C 1
ATOM 663 O O . LEU A 1 85 ? 0.515 26.578 -1.226 1 88.56 85 LEU A O 1
ATOM 667 N N . SER A 1 86 ? 2.648 26.906 -0.731 1 85.44 86 SER A N 1
ATOM 668 C CA . SER A 1 86 ? 2.516 28.359 -0.583 1 85.44 86 SER A CA 1
ATOM 669 C C . SER A 1 86 ? 2.068 29 -1.887 1 85.44 86 SER A C 1
ATOM 671 O O . SER A 1 86 ? 1.252 29.938 -1.877 1 85.44 86 SER A O 1
ATOM 673 N N . SER A 1 87 ? 2.621 28.547 -2.99 1 88 87 SER A N 1
ATOM 674 C CA . SER A 1 87 ? 2.346 29.156 -4.285 1 88 87 SER A CA 1
ATOM 675 C C . SER A 1 87 ? 0.994 28.719 -4.832 1 88 87 SER A C 1
ATOM 677 O O . SER A 1 87 ? 0.407 29.391 -5.68 1 88 87 SER A O 1
ATOM 679 N N . SER A 1 88 ? 0.482 27.594 -4.301 1 89.06 88 SER A N 1
ATOM 680 C CA . SER A 1 88 ? -0.739 27.031 -4.863 1 89.06 88 SER A CA 1
ATOM 681 C C . SER A 1 88 ? -1.806 26.844 -3.791 1 89.06 88 SER A C 1
ATOM 683 O O . SER A 1 88 ? -2.621 25.922 -3.877 1 89.06 88 SER A O 1
ATOM 685 N N . LEU A 1 89 ? -1.838 27.609 -2.855 1 85.88 89 LEU A N 1
ATOM 686 C CA . LEU A 1 89 ? -2.723 27.5 -1.7 1 85.88 89 LEU A CA 1
ATOM 687 C C . LEU A 1 89 ? -4.184 27.438 -2.139 1 85.88 89 LEU A C 1
ATOM 689 O O . LEU A 1 89 ? -4.965 26.641 -1.597 1 85.88 89 LEU A O 1
ATOM 693 N N . PRO A 1 90 ? -4.582 28.25 -3.162 1 86.69 90 PRO A N 1
ATOM 694 C CA . PRO A 1 90 ? -5.984 28.203 -3.576 1 86.69 90 PRO A CA 1
ATOM 695 C C . PRO A 1 90 ? -6.402 26.797 -4.047 1 86.69 90 PRO A C 1
ATOM 697 O O . PRO A 1 90 ? -7.566 26.422 -3.912 1 86.69 90 PRO A O 1
ATOM 700 N N . GLU A 1 91 ? -5.426 26.078 -4.52 1 91.56 91 GLU A N 1
ATOM 701 C CA . GLU A 1 91 ? -5.703 24.719 -4.992 1 91.56 91 GLU A CA 1
ATOM 702 C C . GLU A 1 91 ? -5.938 23.766 -3.828 1 91.56 91 GLU A C 1
ATOM 704 O O . GLU A 1 91 ? -6.488 22.672 -4.012 1 91.56 91 GLU A O 1
ATOM 709 N N . TYR A 1 92 ? -5.586 24.219 -2.676 1 92.31 92 TYR A N 1
ATOM 710 C CA . TYR A 1 92 ? -5.699 23.375 -1.491 1 92.31 92 TYR A CA 1
ATOM 711 C C . TYR A 1 92 ? -6.82 23.859 -0.579 1 92.31 92 TYR A C 1
ATOM 713 O O . TYR A 1 92 ? -6.977 23.375 0.539 1 92.31 92 TYR A O 1
ATOM 721 N N . SER A 1 93 ? -7.512 24.844 -0.946 1 90.94 93 SER A N 1
ATOM 722 C CA . SER A 1 93 ? -8.57 25.406 -0.118 1 90.94 93 SER A CA 1
ATOM 723 C C . SER A 1 93 ? -9.883 25.5 -0.888 1 90.94 93 SER A C 1
ATOM 725 O O . SER A 1 93 ? -9.891 25.469 -2.119 1 90.94 93 SER A O 1
ATOM 727 N N . ASP A 1 94 ? -11 25.484 -0.182 1 91.12 94 ASP A N 1
ATOM 728 C CA . ASP A 1 94 ? -12.289 25.672 -0.838 1 91.12 94 ASP A CA 1
ATOM 729 C C . ASP A 1 94 ? -12.883 27.031 -0.506 1 91.12 94 ASP A C 1
ATOM 731 O O . ASP A 1 94 ? -12.227 27.859 0.123 1 91.12 94 ASP A O 1
ATOM 735 N N . GLU A 1 95 ? -14.07 27.344 -0.997 1 87.19 95 GLU A N 1
ATOM 736 C CA . GLU A 1 95 ? -14.711 28.641 -0.865 1 87.19 95 GLU A CA 1
ATOM 737 C C . GLU A 1 95 ? -15 28.969 0.597 1 87.19 95 GLU A C 1
ATOM 739 O O . GLU A 1 95 ? -15.078 30.141 0.971 1 87.19 95 GLU A O 1
ATOM 744 N N . LYS A 1 96 ? -15.148 27.922 1.418 1 88.19 96 LYS A N 1
ATOM 745 C CA . LYS A 1 96 ? -15.445 28.125 2.834 1 88.19 96 LYS A CA 1
ATOM 746 C C . LYS A 1 96 ? -14.164 28.328 3.637 1 88.19 96 LYS A C 1
ATOM 748 O O . LYS A 1 96 ? -14.211 28.562 4.848 1 88.19 96 LYS A O 1
ATOM 753 N N . GLY A 1 97 ? -12.953 28.25 2.992 1 88.06 97 GLY A N 1
ATOM 754 C CA . GLY A 1 97 ? -11.672 28.453 3.648 1 88.06 97 GLY A CA 1
ATOM 755 C C . GLY A 1 97 ? -11.062 27.188 4.199 1 88.06 97 GLY A C 1
ATOM 756 O O . GLY A 1 97 ? -10 27.219 4.824 1 88.06 97 GLY A O 1
ATOM 757 N N . ASN A 1 98 ? -11.789 26.094 4.004 1 93.56 98 ASN A N 1
ATOM 758 C CA . ASN A 1 98 ? -11.203 24.812 4.426 1 93.56 98 ASN A CA 1
ATOM 759 C C . ASN A 1 98 ? -9.898 24.531 3.688 1 93.56 98 ASN A C 1
ATOM 761 O O . ASN A 1 98 ? -9.789 24.781 2.486 1 93.56 98 ASN A O 1
ATOM 765 N N . LEU A 1 99 ? -8.922 24.016 4.402 1 93.56 99 LEU A N 1
ATOM 766 C CA . LEU A 1 99 ? -7.648 23.609 3.812 1 93.56 99 LEU A CA 1
ATOM 767 C C . LEU A 1 99 ? -7.535 22.094 3.76 1 93.56 99 LEU A C 1
ATOM 769 O O . LEU A 1 99 ? -7.762 21.422 4.766 1 93.56 99 LEU A O 1
ATOM 773 N N . TYR A 1 100 ? -7.199 21.578 2.607 1 96.44 100 TYR A N 1
ATOM 774 C CA . TYR A 1 100 ? -7.062 20.141 2.402 1 96.44 100 TYR A CA 1
ATOM 775 C C . TYR A 1 100 ? -5.621 19.781 2.082 1 96.44 100 TYR A C 1
ATOM 777 O O . TYR A 1 100 ? -5.035 20.297 1.13 1 96.44 100 TYR A O 1
ATOM 785 N N . LEU A 1 101 ? -5.09 18.875 2.9 1 96.62 101 LEU A N 1
ATOM 786 C CA . LEU A 1 101 ? -3.74 18.375 2.648 1 96.62 101 LEU A CA 1
ATOM 787 C C . LEU A 1 101 ? -3.744 16.859 2.492 1 96.62 101 LEU A C 1
ATOM 789 O O . LEU A 1 101 ? -4.527 16.172 3.145 1 96.62 101 LEU A O 1
ATOM 793 N N . ARG A 1 102 ? -2.924 16.391 1.615 1 97.06 102 ARG A N 1
ATOM 794 C CA . ARG A 1 102 ? -2.646 14.969 1.446 1 97.06 102 ARG A CA 1
ATOM 795 C C . ARG A 1 102 ? -1.18 14.664 1.726 1 97.06 102 ARG A C 1
ATOM 797 O O . ARG A 1 102 ? -0.299 15.062 0.962 1 97.06 102 ARG A O 1
ATOM 804 N N . LEU A 1 103 ? -0.993 13.945 2.803 1 97 103 LEU A N 1
ATOM 805 C CA . LEU A 1 103 ? 0.379 13.672 3.215 1 97 103 LEU A CA 1
ATOM 806 C C . LEU A 1 103 ? 0.765 12.227 2.898 1 97 103 LEU A C 1
ATOM 808 O O . LEU A 1 103 ? -0.045 11.312 3.066 1 97 103 LEU A O 1
ATOM 812 N N . ASP A 1 104 ? 1.983 12.039 2.562 1 95.12 104 ASP A N 1
ATOM 813 C CA . ASP A 1 104 ? 2.51 10.727 2.201 1 95.12 104 ASP A CA 1
ATOM 814 C C . ASP A 1 104 ? 2.594 9.812 3.422 1 95.12 104 ASP A C 1
ATOM 816 O O . ASP A 1 104 ? 3.398 10.047 4.324 1 95.12 104 ASP A O 1
ATOM 820 N N . LYS A 1 105 ? 1.806 8.781 3.354 1 96.81 105 LYS A N 1
ATOM 821 C CA . LYS A 1 105 ? 1.73 7.824 4.449 1 96.81 105 LYS A CA 1
ATOM 822 C C . LYS A 1 105 ? 3.074 7.133 4.672 1 96.81 105 LYS A C 1
ATOM 824 O O . LYS A 1 105 ? 3.523 6.984 5.809 1 96.81 105 LYS A O 1
ATOM 829 N N . GLN A 1 106 ? 3.797 6.758 3.625 1 95.38 106 GLN A N 1
ATOM 830 C CA . GLN A 1 106 ? 5.082 6.07 3.729 1 95.38 106 GLN A CA 1
ATOM 831 C C . GLN A 1 106 ? 6.137 6.973 4.363 1 95.38 106 GLN A C 1
ATOM 833 O O . GLN A 1 106 ? 6.926 6.52 5.195 1 95.38 106 GLN A O 1
ATOM 838 N N . ARG A 1 107 ? 6.152 8.203 4 1 94.19 107 ARG A N 1
ATOM 839 C CA . ARG A 1 107 ? 7.125 9.133 4.551 1 94.19 107 ARG A CA 1
ATOM 840 C C . ARG A 1 107 ? 6.887 9.359 6.043 1 94.19 107 ARG A C 1
ATOM 842 O O . ARG A 1 107 ? 7.836 9.469 6.82 1 94.19 107 ARG A O 1
ATOM 849 N N . ILE A 1 108 ? 5.629 9.414 6.438 1 96.38 108 ILE A N 1
ATOM 850 C CA . ILE A 1 108 ? 5.305 9.633 7.84 1 96.38 108 ILE A CA 1
ATOM 851 C C . ILE A 1 108 ? 5.867 8.484 8.68 1 96.38 108 ILE A C 1
ATOM 853 O O . ILE A 1 108 ? 6.445 8.719 9.75 1 96.38 108 ILE A O 1
ATOM 857 N N . VAL A 1 109 ? 5.781 7.297 8.18 1 96.06 109 VAL A N 1
ATOM 858 C CA . VAL A 1 109 ? 6.285 6.133 8.898 1 96.06 109 VAL A CA 1
ATOM 859 C C . VAL A 1 109 ? 7.812 6.191 8.969 1 96.06 109 VAL A C 1
ATOM 861 O O . VAL A 1 109 ? 8.422 5.594 9.852 1 96.06 109 VAL A O 1
ATOM 864 N N . GLN A 1 110 ? 8.398 6.934 8.102 1 93.25 110 GLN A N 1
ATOM 865 C CA . GLN A 1 110 ? 9.844 7.121 8.109 1 93.25 110 GLN A CA 1
ATOM 866 C C . GLN A 1 110 ? 10.234 8.359 8.906 1 93.25 110 GLN A C 1
ATOM 868 O O . GLN A 1 110 ? 11.406 8.75 8.922 1 93.25 110 GLN A O 1
ATOM 873 N N . GLY A 1 111 ? 9.219 9.047 9.477 1 94.5 111 GLY A N 1
ATOM 874 C CA . GLY A 1 111 ? 9.484 10.203 10.312 1 94.5 111 GLY A CA 1
ATOM 875 C C . GLY A 1 111 ? 9.547 11.5 9.539 1 94.5 111 GLY A C 1
ATOM 876 O O . GLY A 1 111 ? 10.078 12.5 10.031 1 94.5 111 GLY A O 1
ATOM 877 N N . LYS A 1 112 ? 9.07 11.484 8.336 1 93.75 112 LYS A N 1
ATOM 878 C CA . LYS A 1 112 ? 9.133 12.656 7.461 1 93.75 112 LYS A CA 1
ATOM 879 C C . LYS A 1 112 ? 7.73 13.07 7.012 1 93.75 112 LYS A C 1
ATOM 881 O O . LYS A 1 112 ? 6.777 12.305 7.148 1 93.75 112 LYS A O 1
ATOM 886 N N . VAL A 1 113 ? 7.664 14.281 6.523 1 95.25 113 VAL A N 1
ATOM 887 C CA . VAL A 1 113 ? 6.383 14.781 6.039 1 95.25 113 VAL A CA 1
ATOM 888 C C . VAL A 1 113 ? 6.531 15.297 4.609 1 95.25 113 VAL A C 1
ATOM 890 O O . VAL A 1 113 ? 7.414 16.109 4.324 1 95.25 113 VAL A O 1
ATOM 893 N N . SER A 1 114 ? 5.777 14.797 3.717 1 93.88 114 SER A N 1
ATOM 894 C CA . SER A 1 114 ? 5.73 15.227 2.324 1 93.88 114 SER A CA 1
ATOM 895 C C . SER A 1 114 ? 4.32 15.109 1.759 1 93.88 114 SER A C 1
ATOM 897 O O . SER A 1 114 ? 3.514 14.312 2.24 1 93.88 114 SER A O 1
ATOM 899 N N . LEU A 1 115 ? 4.023 15.922 0.815 1 93.69 115 LEU A N 1
ATOM 900 C CA . LEU A 1 115 ? 2.736 15.828 0.134 1 93.69 115 LEU A CA 1
ATOM 901 C C . LEU A 1 115 ? 2.695 14.617 -0.789 1 93.69 115 LEU A C 1
ATOM 903 O O . LEU A 1 115 ? 3.73 14.18 -1.296 1 93.69 115 LEU A O 1
ATOM 907 N N . SER A 1 116 ? 1.506 14.016 -0.927 1 91.5 116 SER A N 1
ATOM 908 C CA . SER A 1 116 ? 1.346 12.875 -1.823 1 91.5 116 SER A CA 1
ATOM 909 C C . SER A 1 116 ? -0.077 12.789 -2.365 1 91.5 116 SER A C 1
ATOM 911 O O . SER A 1 116 ? -1.033 13.141 -1.671 1 91.5 116 SER A O 1
ATOM 913 N N . GLU A 1 117 ? -0.078 12.234 -3.586 1 87 117 GLU A N 1
ATOM 914 C CA . GLU A 1 117 ? -1.394 12.008 -4.172 1 87 117 GLU A CA 1
ATOM 915 C C . GLU A 1 117 ? -1.841 10.562 -3.977 1 87 117 GLU A C 1
ATOM 917 O O . GLU A 1 117 ? -3.039 10.273 -3.979 1 87 117 GLU A O 1
ATOM 922 N N . ALA A 1 118 ? -0.924 9.711 -3.787 1 85 118 ALA A N 1
ATOM 923 C CA . ALA A 1 118 ? -1.229 8.289 -3.713 1 85 118 ALA A CA 1
ATOM 924 C C . ALA A 1 118 ? -1.17 7.789 -2.271 1 85 118 ALA A C 1
ATOM 926 O O . ALA A 1 118 ? -0.225 8.094 -1.54 1 85 118 ALA A O 1
ATOM 927 N N . ASP A 1 119 ? -2.18 7.023 -1.828 1 89.19 119 ASP A N 1
ATOM 928 C CA . ASP A 1 119 ? -2.25 6.387 -0.519 1 89.19 119 ASP A CA 1
ATOM 929 C 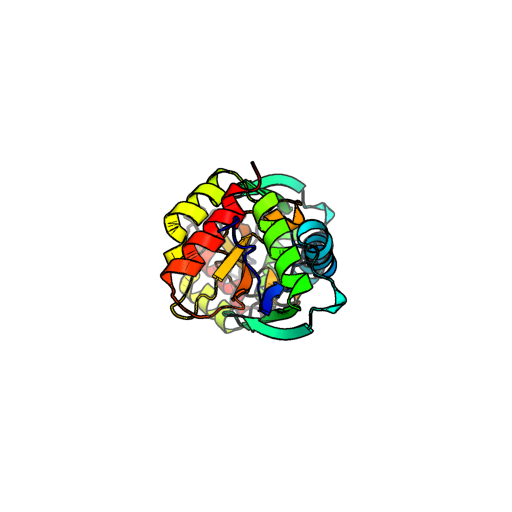C . ASP A 1 119 ? -1.904 7.371 0.594 1 89.19 119 ASP A C 1
ATOM 931 O O . ASP A 1 119 ? -1.035 7.098 1.426 1 89.19 119 ASP A O 1
ATOM 935 N N . ALA A 1 120 ? -2.555 8.516 0.58 1 96.44 120 ALA A N 1
ATOM 936 C CA . ALA A 1 120 ? -2.217 9.664 1.425 1 96.44 120 ALA A CA 1
ATOM 937 C C . ALA A 1 120 ? -3.041 9.656 2.709 1 96.44 120 ALA A C 1
ATOM 939 O O . ALA A 1 120 ? -4.117 9.055 2.762 1 96.44 120 ALA A O 1
ATOM 940 N N . ILE A 1 121 ? -2.504 10.195 3.74 1 98.38 121 ILE A N 1
ATOM 941 C CA . ILE A 1 121 ? -3.266 10.648 4.898 1 98.38 121 ILE A CA 1
ATOM 942 C C . ILE A 1 121 ? -3.938 11.984 4.586 1 98.38 121 ILE A C 1
ATOM 944 O O . ILE A 1 121 ? -3.26 12.984 4.34 1 98.38 121 ILE A O 1
ATOM 948 N N . ARG A 1 122 ? -5.238 12.008 4.602 1 98.38 122 ARG A N 1
ATOM 949 C CA . ARG A 1 122 ? -5.988 13.203 4.238 1 98.38 122 ARG A CA 1
ATOM 950 C C . ARG A 1 122 ? -6.328 14.039 5.469 1 98.38 122 ARG A C 1
ATOM 952 O O . ARG A 1 122 ? -6.875 13.516 6.445 1 98.38 122 ARG A O 1
ATOM 959 N N . ILE A 1 123 ? -6.039 15.297 5.34 1 98.62 123 ILE A N 1
ATOM 960 C CA . ILE A 1 123 ? -6.312 16.203 6.449 1 98.62 123 ILE A CA 1
ATOM 961 C C . ILE A 1 123 ? -7.152 17.375 5.957 1 98.62 123 ILE A C 1
ATOM 963 O O . ILE A 1 123 ? -6.84 17.984 4.934 1 98.62 123 ILE A O 1
ATOM 967 N N . ARG A 1 124 ? -8.195 17.578 6.633 1 98.06 124 ARG A N 1
ATOM 968 C CA . ARG A 1 124 ? -9.016 18.766 6.414 1 98.06 124 ARG A CA 1
ATOM 969 C C . ARG A 1 124 ? -8.961 19.703 7.617 1 98.06 124 ARG A C 1
ATOM 971 O O . ARG A 1 124 ? -9.281 19.297 8.734 1 98.06 124 ARG A O 1
ATOM 978 N N . PHE A 1 125 ? -8.555 20.953 7.398 1 96.75 125 PHE A N 1
ATOM 979 C CA . PHE A 1 125 ? -8.586 21.984 8.422 1 96.75 125 PHE A CA 1
ATOM 980 C C . PHE A 1 125 ? -9.758 22.938 8.195 1 96.75 125 PHE A C 1
ATOM 982 O O . PHE A 1 125 ? -9.945 23.453 7.086 1 96.75 125 PHE A O 1
ATOM 989 N N . ARG A 1 126 ? -10.508 23.141 9.203 1 95.38 126 ARG A N 1
ATOM 990 C CA . ARG A 1 126 ? -11.586 24.141 9.164 1 95.38 126 ARG A CA 1
ATOM 991 C C . ARG A 1 126 ? -11.195 25.391 9.93 1 95.38 126 ARG A C 1
ATOM 993 O O . ARG A 1 126 ? -11.078 25.375 11.156 1 95.38 126 ARG A O 1
ATOM 1000 N N . PRO A 1 127 ? -11.016 26.516 9.211 1 92.19 127 PRO A N 1
ATOM 1001 C CA . PRO A 1 127 ? -10.648 27.75 9.898 1 92.19 127 PRO A CA 1
ATOM 1002 C C . PRO A 1 127 ? -11.789 28.312 10.742 1 92.19 127 PRO A C 1
ATOM 1004 O O . PRO A 1 127 ? -12.961 28.016 10.484 1 92.19 127 PRO A O 1
ATOM 1007 N N . VAL A 1 128 ? -11.516 28.953 11.898 1 86.31 128 VAL A N 1
ATOM 1008 C CA . VAL A 1 128 ? -12.508 29.609 12.742 1 86.31 128 VAL A CA 1
ATOM 1009 C C . VAL A 1 128 ? -13.219 30.703 11.938 1 86.31 128 VAL A C 1
ATOM 1011 O O . VAL A 1 128 ? -14.445 30.812 11.961 1 86.31 128 VAL A O 1
ATOM 1014 N N . LYS A 1 129 ? -12.422 31.688 11.438 1 70.81 129 LYS A N 1
ATOM 1015 C CA . LYS A 1 129 ? -13.031 32.812 10.711 1 70.81 129 LYS A CA 1
ATOM 1016 C C . LYS A 1 129 ? -13.281 32.438 9.25 1 70.81 129 LYS A C 1
ATOM 1018 O O . LYS A 1 129 ? -12.352 32.062 8.531 1 70.81 129 LYS A O 1
ATOM 1023 N N . ARG A 1 130 ? -14.547 31.875 9 1 59.88 130 ARG A N 1
ATOM 1024 C CA . ARG A 1 130 ? -14.961 31.422 7.676 1 59.88 130 ARG A CA 1
ATOM 1025 C C . ARG A 1 130 ? -14.836 32.562 6.648 1 59.88 130 ARG A C 1
ATOM 1027 O O . ARG A 1 130 ? -15.266 32.406 5.5 1 59.88 130 ARG A O 1
ATOM 1034 N N . TYR A 1 131 ? -14.672 33.75 7.098 1 51.34 131 TYR A N 1
ATOM 1035 C CA . TYR A 1 131 ? -15.219 34.688 6.129 1 51.34 131 TYR A CA 1
ATOM 1036 C C . TYR A 1 131 ? -14.461 34.625 4.809 1 51.34 131 TYR A C 1
ATOM 1038 O O . TYR A 1 131 ? -15.062 34.406 3.754 1 51.34 131 TYR A O 1
ATOM 1046 N N . ARG A 1 132 ? -13.609 35.781 4.422 1 53.25 132 ARG A N 1
ATOM 1047 C CA . ARG A 1 132 ? -13.266 36.125 3.045 1 53.25 132 ARG A CA 1
ATOM 1048 C C . ARG A 1 132 ? -12.164 35.219 2.508 1 53.25 132 ARG A C 1
ATOM 1050 O O . ARG A 1 132 ? -11.102 35.094 3.117 1 53.25 132 ARG A O 1
ATOM 1057 N N . PRO A 1 133 ? -12.477 34.281 1.654 1 53.66 133 PRO A N 1
ATOM 1058 C CA . PRO A 1 133 ? -11.555 33.375 0.959 1 53.66 133 PRO A CA 1
ATOM 1059 C C . PRO A 1 133 ? -10.141 33.938 0.859 1 53.66 133 PRO A C 1
ATOM 1061 O O . PRO A 1 133 ? -9.164 33.219 1.067 1 53.66 133 PRO A O 1
ATOM 1064 N N . SER A 1 134 ? -10.07 35.219 0.579 1 56.62 134 SER A N 1
ATOM 1065 C CA . SER A 1 134 ? -8.773 35.844 0.309 1 56.62 134 SER A CA 1
ATOM 1066 C C . SER A 1 134 ? -7.938 35.938 1.578 1 56.62 134 SER A C 1
ATOM 1068 O O . SER A 1 134 ? -6.719 35.75 1.544 1 56.62 134 SER A O 1
ATOM 1070 N N . GLY A 1 135 ? -8.547 36.188 2.703 1 58.62 135 GLY A N 1
ATOM 1071 C CA . GLY A 1 135 ? -7.82 36.406 3.947 1 58.62 135 GLY A CA 1
ATOM 1072 C C . GLY A 1 135 ? -7.215 35.125 4.5 1 58.62 135 GLY A C 1
ATOM 1073 O O . GLY A 1 135 ? -6.109 35.125 5.047 1 58.62 135 GLY A O 1
ATOM 1074 N N . ASN A 1 136 ? -7.926 34.094 4.344 1 63.19 136 ASN A N 1
ATOM 1075 C CA . ASN A 1 136 ? -7.426 32.812 4.844 1 63.19 136 ASN A CA 1
ATOM 1076 C C . ASN A 1 136 ? -6.16 32.375 4.105 1 63.19 136 ASN A C 1
ATOM 1078 O O . ASN A 1 136 ? -5.234 31.828 4.715 1 63.19 136 ASN A O 1
ATOM 1082 N N . LEU A 1 137 ? -6.113 32.75 2.936 1 65.94 137 LEU A N 1
ATOM 1083 C CA . LEU A 1 137 ? -4.957 32.344 2.131 1 65.94 137 LEU A CA 1
ATOM 1084 C C . LEU A 1 137 ? -3.684 33 2.664 1 65.94 137 LEU A C 1
ATOM 1086 O O . LEU A 1 137 ? -2.631 32.375 2.713 1 65.94 137 LEU A O 1
ATOM 1090 N N . GLU A 1 138 ? -3.852 34.25 3.016 1 70.62 138 GLU A N 1
ATOM 1091 C CA . GLU A 1 138 ? -2.697 34.969 3.566 1 70.62 138 GLU A CA 1
ATOM 1092 C C . GLU A 1 138 ? -2.285 34.375 4.914 1 70.62 138 GLU A C 1
ATOM 1094 O O . GLU A 1 138 ? -1.095 34.281 5.219 1 70.62 138 GLU A O 1
ATOM 1099 N N . SER A 1 139 ? -3.312 34.031 5.594 1 70.12 139 SER A N 1
ATOM 1100 C CA . SER A 1 139 ? -3.027 33.438 6.898 1 70.12 139 SER A CA 1
ATOM 1101 C C . SER A 1 139 ? -2.324 32.094 6.754 1 70.12 139 SER A C 1
ATOM 1103 O O . SER A 1 139 ? -1.402 31.766 7.512 1 70.12 139 SER A O 1
ATOM 1105 N N . TYR A 1 140 ? -2.789 31.281 5.84 1 71 140 TYR A N 1
ATOM 1106 C CA . TYR A 1 140 ? -2.129 30.016 5.578 1 71 140 TYR A CA 1
ATOM 1107 C C . TYR A 1 140 ? -0.677 30.219 5.168 1 71 140 TYR A C 1
ATOM 1109 O O . TYR A 1 140 ? 0.212 29.484 5.594 1 71 140 TYR A O 1
ATOM 1117 N N . ARG A 1 141 ? -0.393 31.219 4.406 1 69.19 141 ARG A N 1
ATOM 1118 C CA . ARG A 1 141 ? 0.958 31.547 3.963 1 69.19 141 ARG A CA 1
ATOM 1119 C C . ARG A 1 141 ? 1.844 31.938 5.141 1 69.19 141 ARG A C 1
ATOM 1121 O O . ARG A 1 141 ? 3.031 31.609 5.168 1 69.19 141 ARG A O 1
ATOM 1128 N N . GLY A 1 142 ? 1.183 32.625 6.031 1 70.44 142 GLY A N 1
ATOM 1129 C CA . GLY A 1 142 ? 1.916 33 7.23 1 70.44 142 GLY A CA 1
ATOM 1130 C C . GLY A 1 142 ? 2.404 31.797 8.023 1 70.44 142 GLY A C 1
ATOM 1131 O O . GLY A 1 142 ? 3.504 31.812 8.578 1 70.44 142 GLY A O 1
ATOM 1132 N N . LEU A 1 143 ? 1.527 30.812 8.102 1 68.12 143 LEU A N 1
ATOM 1133 C CA . LEU A 1 143 ? 1.908 29.594 8.789 1 68.12 143 LEU A CA 1
ATOM 1134 C C . LEU A 1 143 ? 3.105 28.938 8.102 1 68.12 143 LEU A C 1
ATOM 1136 O O . LEU A 1 143 ? 3.961 28.344 8.773 1 68.12 143 LEU A O 1
ATOM 1140 N N . LEU A 1 144 ? 3.209 29.062 6.816 1 70.12 144 LEU A N 1
ATOM 1141 C CA . LEU A 1 144 ? 4.27 28.453 6.027 1 70.12 144 LEU A CA 1
ATOM 1142 C C . LEU A 1 144 ? 5.566 29.234 6.145 1 70.12 144 LEU A C 1
ATOM 1144 O O . LEU A 1 144 ? 6.656 28.672 6.02 1 70.12 144 LEU A O 1
ATOM 1148 N N . SER A 1 145 ? 5.488 30.531 6.328 1 62.38 145 SER A N 1
ATOM 1149 C CA . SER A 1 145 ? 6.648 31.406 6.375 1 62.38 145 SER A CA 1
ATOM 1150 C C . SER A 1 145 ? 7.266 31.438 7.77 1 62.38 145 SER A C 1
ATOM 1152 O O . SER A 1 145 ? 8.453 31.734 7.926 1 62.38 145 SER A O 1
ATOM 1154 N N . SER A 1 146 ? 6.477 31.344 8.766 1 54.16 146 SER A N 1
ATOM 1155 C CA . SER A 1 146 ? 6.965 31.547 10.125 1 54.16 146 SER A CA 1
ATOM 1156 C C . SER A 1 146 ? 7.988 30.484 10.508 1 54.16 146 SER A C 1
ATOM 1158 O O . SER A 1 146 ? 8.633 30.578 11.555 1 54.16 146 SER A O 1
ATOM 1160 N N . THR A 1 147 ? 8.094 29.406 9.859 1 47.72 147 THR A N 1
ATOM 1161 C CA . THR A 1 147 ? 9.07 28.422 10.297 1 47.72 147 THR A CA 1
ATOM 1162 C C . THR A 1 147 ? 10.453 28.719 9.711 1 47.72 147 THR A C 1
ATOM 1164 O O . THR A 1 147 ? 11.359 27.891 9.797 1 47.72 147 THR A O 1
ATOM 1167 N N . GLU A 1 148 ? 10.766 29.906 9.125 1 39.91 148 GLU A N 1
ATOM 1168 C CA . GLU A 1 148 ? 12.172 30.25 8.938 1 39.91 148 GLU A CA 1
ATOM 1169 C C . GLU A 1 148 ? 12.805 30.703 10.242 1 39.91 148 GLU A C 1
ATOM 1171 O O . GLU A 1 148 ? 12.164 31.375 11.055 1 39.91 148 GLU A O 1
ATOM 1176 N N . MET B 1 1 ? -1.488 -39.281 -25.766 1 31.64 1 MET B N 1
ATOM 1177 C CA . MET B 1 1 ? -0.403 -39.156 -24.797 1 31.64 1 MET B CA 1
ATOM 1178 C C . MET B 1 1 ? -0.905 -38.562 -23.484 1 31.64 1 MET B C 1
ATOM 1180 O O . MET B 1 1 ? -1.733 -37.656 -23.5 1 31.64 1 MET B O 1
ATOM 1184 N N . PRO B 1 2 ? -0.884 -39.062 -22.266 1 38.69 2 PRO B N 1
ATOM 1185 C CA . PRO B 1 2 ? -1.534 -38.656 -21.016 1 38.69 2 PRO B CA 1
ATOM 1186 C C . PRO B 1 2 ? -1.373 -37.156 -20.734 1 38.69 2 PRO B C 1
ATOM 1188 O O . PRO B 1 2 ? -0.504 -36.5 -21.328 1 38.69 2 PRO B O 1
ATOM 1191 N N . GLU B 1 3 ? -2.377 -36.312 -20.172 1 41.34 3 GLU B N 1
ATOM 1192 C CA . GLU B 1 3 ? -2.363 -34.938 -19.719 1 41.34 3 GLU B CA 1
ATOM 1193 C C . GLU B 1 3 ? -0.964 -34.5 -19.281 1 41.34 3 GLU B C 1
ATOM 1195 O O . GLU B 1 3 ? -0.438 -35.031 -18.281 1 41.34 3 GLU B O 1
ATOM 1200 N N . GLU B 1 4 ? 0.053 -34.562 -20.109 1 48.81 4 GLU B N 1
ATOM 1201 C CA . GLU B 1 4 ? 1.478 -34.281 -19.969 1 48.81 4 GLU B CA 1
ATOM 1202 C C . GLU B 1 4 ? 1.724 -33.188 -18.922 1 48.81 4 GLU B C 1
ATOM 1204 O O . GLU B 1 4 ? 1.144 -32.094 -18.984 1 48.81 4 GLU B O 1
ATOM 1209 N N . ASP B 1 5 ? 2.029 -33.656 -17.641 1 60.31 5 ASP B N 1
ATOM 1210 C CA . ASP B 1 5 ? 2.275 -32.906 -16.406 1 60.31 5 ASP B CA 1
ATOM 1211 C C . ASP B 1 5 ? 3.211 -31.734 -16.656 1 60.31 5 ASP B C 1
ATOM 1213 O O . ASP B 1 5 ? 4.316 -31.906 -17.172 1 60.31 5 ASP B O 1
ATOM 1217 N N . LEU B 1 6 ? 2.648 -30.516 -16.875 1 74.38 6 LEU B N 1
ATOM 1218 C CA . LEU B 1 6 ? 3.463 -29.312 -16.953 1 74.38 6 LEU B CA 1
ATOM 1219 C C . LEU B 1 6 ? 4.473 -29.25 -15.82 1 74.38 6 LEU B C 1
ATOM 1221 O O . LEU B 1 6 ? 4.105 -29.406 -14.648 1 74.38 6 LEU B O 1
ATOM 1225 N N . LYS B 1 7 ? 5.824 -29.469 -16.328 1 87.19 7 LYS B N 1
ATOM 1226 C CA . LYS B 1 7 ? 6.926 -29.328 -15.383 1 87.19 7 LYS B CA 1
ATOM 1227 C C . LYS B 1 7 ? 7.668 -28.016 -15.586 1 87.19 7 LYS B C 1
ATOM 1229 O O . LYS B 1 7 ? 7.805 -27.531 -16.719 1 87.19 7 LYS B O 1
ATOM 1234 N N . PHE B 1 8 ? 8.031 -27.484 -14.492 1 93.69 8 PHE B N 1
ATOM 1235 C CA . PHE B 1 8 ? 8.812 -26.25 -14.523 1 93.69 8 PHE B CA 1
ATOM 1236 C C . PHE B 1 8 ? 10.25 -26.516 -14.094 1 93.69 8 PHE B C 1
ATOM 1238 O O . PHE B 1 8 ? 10.5 -27.328 -13.195 1 93.69 8 PHE B O 1
ATOM 1245 N N . SER B 1 9 ? 11.172 -25.828 -14.766 1 95.5 9 SER B N 1
ATOM 1246 C CA . SER B 1 9 ? 12.562 -25.906 -14.32 1 95.5 9 SER B CA 1
ATOM 1247 C C . SER B 1 9 ? 12.781 -25.094 -13.047 1 95.5 9 SER B C 1
ATOM 1249 O O . SER B 1 9 ? 13.477 -25.547 -12.141 1 95.5 9 SER B O 1
ATOM 1251 N N . THR B 1 10 ? 12.227 -23.906 -13.008 1 97.31 10 THR B N 1
ATOM 1252 C CA . THR B 1 10 ? 12.32 -23.016 -11.859 1 97.31 10 THR B CA 1
ATOM 1253 C C . THR B 1 10 ? 11.133 -22.047 -11.828 1 97.31 10 THR B C 1
ATOM 1255 O O . THR B 1 10 ? 10.367 -21.969 -12.789 1 97.31 10 THR B O 1
ATOM 1258 N N . ALA B 1 11 ? 10.938 -21.453 -10.742 1 98.12 11 ALA B N 1
ATOM 1259 C CA . ALA B 1 11 ? 10.062 -20.297 -10.617 1 98.12 11 ALA B CA 1
ATOM 1260 C C . ALA B 1 11 ? 10.734 -19.172 -9.828 1 98.12 11 ALA B C 1
ATOM 1262 O O . ALA B 1 11 ? 11.586 -19.438 -8.977 1 98.12 11 ALA B O 1
ATOM 1263 N N . GLU B 1 12 ? 10.383 -18.062 -10.195 1 98.75 12 GLU B N 1
ATOM 1264 C CA . GLU B 1 12 ? 10.859 -16.875 -9.492 1 98.75 12 GLU B CA 1
ATOM 1265 C C . GLU B 1 12 ? 9.695 -16.062 -8.922 1 98.75 12 GLU B C 1
ATOM 1267 O O . GLU B 1 12 ? 8.711 -15.812 -9.617 1 98.75 12 GLU B O 1
ATOM 1272 N N . VAL B 1 13 ? 9.742 -15.742 -7.641 1 98.81 13 VAL B N 1
ATOM 1273 C CA . VAL B 1 13 ? 8.719 -14.938 -6.965 1 98.81 13 VAL B CA 1
ATOM 1274 C C . VAL B 1 13 ? 9.32 -13.609 -6.523 1 98.81 13 VAL B C 1
ATOM 1276 O O . VAL B 1 13 ? 10.336 -13.578 -5.82 1 98.81 13 VAL B O 1
ATOM 1279 N N . ASN B 1 14 ? 8.664 -12.539 -6.961 1 98.56 14 ASN B N 1
ATOM 1280 C CA . ASN B 1 14 ? 9.102 -11.195 -6.617 1 98.56 14 ASN B CA 1
ATOM 1281 C C . ASN B 1 14 ? 7.977 -10.383 -5.984 1 98.56 14 ASN B C 1
ATOM 1283 O O . ASN B 1 14 ? 6.832 -10.445 -6.43 1 98.56 14 ASN B O 1
ATOM 1287 N N . LEU B 1 15 ? 8.312 -9.625 -4.949 1 98.19 15 LEU B N 1
ATOM 1288 C CA . LEU B 1 15 ? 7.336 -8.703 -4.387 1 98.19 15 LEU B CA 1
ATOM 1289 C C . LEU B 1 15 ? 8.023 -7.512 -3.734 1 98.19 15 LEU B C 1
ATOM 1291 O O . LEU B 1 15 ? 9.234 -7.547 -3.484 1 98.19 15 LEU B O 1
ATOM 1295 N N . VAL B 1 16 ? 7.227 -6.484 -3.588 1 97 16 VAL B N 1
ATOM 1296 C CA . VAL B 1 16 ? 7.676 -5.25 -2.951 1 97 16 VAL B CA 1
ATOM 1297 C C . VAL B 1 16 ? 7.004 -5.098 -1.588 1 97 16 VAL B C 1
ATOM 1299 O O . VAL B 1 16 ? 5.797 -5.312 -1.455 1 97 16 VAL B O 1
ATOM 1302 N N . LEU B 1 17 ? 7.789 -4.82 -0.593 1 96.94 17 LEU B N 1
ATOM 1303 C CA . LEU B 1 17 ? 7.266 -4.457 0.719 1 96.94 17 LEU B CA 1
ATOM 1304 C C . LEU B 1 17 ? 7.457 -2.969 0.99 1 96.94 17 LEU B C 1
ATOM 1306 O O . LEU B 1 17 ? 8.578 -2.463 0.932 1 96.94 17 LEU B O 1
ATOM 1310 N N . HIS B 1 18 ? 6.418 -2.361 1.24 1 94.88 18 HIS B N 1
ATOM 1311 C CA . HIS B 1 18 ? 6.484 -0.942 1.568 1 94.88 18 HIS B CA 1
ATOM 1312 C C . HIS B 1 18 ? 6.75 -0.731 3.055 1 94.88 18 HIS B C 1
ATOM 1314 O O . HIS B 1 18 ? 6.617 -1.664 3.852 1 94.88 18 HIS B O 1
ATOM 1320 N N . ALA B 1 19 ? 7.047 0.478 3.479 1 94.06 19 ALA B N 1
ATOM 1321 C CA . ALA B 1 19 ? 7.461 0.824 4.836 1 94.06 19 ALA B CA 1
ATOM 1322 C C . ALA B 1 19 ? 6.316 0.628 5.824 1 94.06 19 ALA B C 1
ATOM 1324 O O . ALA B 1 19 ? 6.543 0.31 6.992 1 94.06 19 ALA B O 1
ATOM 1325 N N . THR B 1 20 ? 5.07 0.78 5.348 1 96.12 20 THR B N 1
ATOM 1326 C CA . THR B 1 20 ? 3.9 0.709 6.219 1 96.12 20 THR B CA 1
ATOM 1327 C C . THR B 1 20 ? 3.492 -0.742 6.457 1 96.12 20 THR B C 1
ATOM 1329 O O . THR B 1 20 ? 2.707 -1.03 7.367 1 96.12 20 THR B O 1
ATOM 1332 N N . GLU B 1 21 ? 4.059 -1.686 5.727 1 96.81 21 GLU B N 1
ATOM 1333 C CA . GLU B 1 21 ? 3.572 -3.062 5.719 1 96.81 21 GLU B CA 1
ATOM 1334 C C . GLU B 1 21 ? 4.273 -3.902 6.785 1 96.81 21 GLU B C 1
ATOM 1336 O O . GLU B 1 21 ? 5.406 -3.607 7.164 1 96.81 21 GLU B O 1
ATOM 1341 N N . ASP B 1 22 ? 3.555 -4.91 7.242 1 96.56 22 ASP B N 1
ATOM 1342 C CA . ASP B 1 22 ? 4.117 -5.953 8.094 1 96.56 22 ASP B CA 1
ATOM 1343 C C . ASP B 1 22 ? 4.719 -7.082 7.258 1 96.56 22 ASP B C 1
ATOM 1345 O O . ASP B 1 22 ? 4 -7.977 6.809 1 96.56 22 ASP B O 1
ATOM 1349 N N . GLY B 1 23 ? 5.988 -6.965 7.035 1 96.38 23 GLY B N 1
ATOM 1350 C CA . GLY B 1 23 ? 6.68 -7.926 6.188 1 96.38 23 GLY B CA 1
ATOM 1351 C C . GLY B 1 23 ? 6.48 -9.359 6.629 1 96.38 23 GLY B C 1
ATOM 1352 O O . GLY B 1 23 ? 6.297 -10.25 5.801 1 96.38 23 GLY B O 1
ATOM 1353 N N . ASN B 1 24 ? 6.566 -9.602 7.965 1 96.31 24 ASN B N 1
ATOM 1354 C CA . ASN B 1 24 ? 6.371 -10.953 8.484 1 96.31 24 ASN B CA 1
ATOM 1355 C C . ASN B 1 24 ? 4.973 -11.477 8.172 1 96.31 24 ASN B C 1
ATOM 1357 O O . ASN B 1 24 ? 4.809 -12.633 7.785 1 96.31 24 ASN B O 1
ATOM 1361 N N . LYS B 1 25 ? 4.035 -10.633 8.352 1 96.94 25 LYS B N 1
ATOM 1362 C CA . LYS B 1 25 ? 2.658 -11 8.039 1 96.94 25 LYS B CA 1
ATOM 1363 C C . LYS B 1 25 ? 2.504 -11.383 6.57 1 96.94 25 LYS B C 1
ATOM 1365 O O . LYS B 1 25 ? 1.895 -12.398 6.246 1 96.94 25 LYS B O 1
ATOM 1370 N N . VAL B 1 26 ? 3.057 -10.57 5.688 1 97.88 26 VAL B N 1
ATOM 1371 C CA . VAL B 1 26 ? 2.967 -10.789 4.246 1 97.88 26 VAL B CA 1
ATOM 1372 C C . VAL B 1 26 ? 3.66 -12.102 3.881 1 97.88 26 VAL B C 1
ATOM 1374 O O . VAL B 1 26 ? 3.066 -12.961 3.225 1 97.88 26 VAL B O 1
ATOM 1377 N N . LEU B 1 27 ? 4.871 -12.281 4.363 1 98.25 27 LEU B N 1
ATOM 1378 C CA . LEU B 1 27 ? 5.66 -13.453 4.012 1 98.25 27 LEU B CA 1
ATOM 1379 C C . LEU B 1 27 ? 5.035 -14.719 4.582 1 98.25 27 LEU B C 1
ATOM 1381 O O . LEU B 1 27 ? 5.008 -15.758 3.914 1 98.25 27 LEU B O 1
ATOM 1385 N N . GLN B 1 28 ? 4.551 -14.656 5.828 1 98.25 28 GLN B N 1
ATOM 1386 C CA . GLN B 1 28 ? 3.879 -15.805 6.422 1 98.25 28 GLN B CA 1
ATOM 1387 C C . GLN B 1 28 ? 2.646 -16.203 5.609 1 98.25 28 GLN B C 1
ATOM 1389 O O . GLN B 1 28 ? 2.381 -17.391 5.414 1 98.25 28 GLN B O 1
ATOM 1394 N N . SER B 1 29 ? 1.886 -15.195 5.133 1 98.12 29 SER B N 1
ATOM 1395 C CA . SER B 1 29 ? 0.703 -15.477 4.324 1 98.12 29 SER B CA 1
ATOM 1396 C C . SER B 1 29 ? 1.079 -16.141 3.006 1 98.12 29 SER B C 1
ATOM 1398 O O . SER B 1 29 ? 0.378 -17.031 2.535 1 98.12 29 SER B O 1
ATOM 1400 N N . ILE B 1 30 ? 2.186 -15.656 2.422 1 98.38 30 ILE B N 1
ATOM 1401 C CA . ILE B 1 30 ? 2.676 -16.25 1.184 1 98.38 30 ILE B CA 1
ATOM 1402 C C . ILE B 1 30 ? 3.047 -17.719 1.428 1 98.38 30 ILE B C 1
ATOM 1404 O O . ILE B 1 30 ? 2.715 -18.594 0.623 1 98.38 30 ILE B O 1
ATOM 1408 N N . HIS B 1 31 ? 3.699 -17.969 2.512 1 98.38 31 HIS B N 1
ATOM 1409 C CA . HIS B 1 31 ? 4.043 -19.328 2.879 1 98.38 31 HIS B CA 1
ATOM 1410 C C . HIS B 1 31 ? 2.791 -20.188 3.072 1 98.38 31 HIS B C 1
ATOM 1412 O O . HIS B 1 31 ? 2.678 -21.266 2.5 1 98.38 31 HIS B O 1
ATOM 1418 N N . ASP B 1 32 ? 1.875 -19.656 3.809 1 98.12 32 ASP B N 1
ATOM 1419 C CA . ASP B 1 32 ? 0.683 -20.422 4.164 1 98.12 32 ASP B CA 1
ATOM 1420 C C . ASP B 1 32 ? -0.191 -20.688 2.939 1 98.12 32 ASP B C 1
ATOM 1422 O O . ASP B 1 32 ? -0.741 -21.781 2.781 1 98.12 32 ASP B O 1
ATOM 1426 N N . VAL B 1 33 ? -0.314 -19.719 2.066 1 97.88 33 VAL B N 1
ATOM 1427 C CA . VAL B 1 33 ? -1.258 -19.797 0.957 1 97.88 33 VAL B CA 1
ATOM 1428 C C . VAL B 1 33 ? -0.577 -20.422 -0.261 1 97.88 33 VAL B C 1
ATOM 1430 O O . VAL B 1 33 ? -1.167 -21.25 -0.95 1 97.88 33 VAL B O 1
ATOM 1433 N N . LEU B 1 34 ? 0.659 -20.062 -0.52 1 97.94 34 LEU B N 1
ATOM 1434 C CA . LEU B 1 34 ? 1.307 -20.438 -1.774 1 97.94 34 LEU B CA 1
ATOM 1435 C C . LEU B 1 34 ? 2.387 -21.484 -1.543 1 97.94 34 LEU B C 1
ATOM 1437 O O . LEU B 1 34 ? 3.008 -21.953 -2.494 1 97.94 34 LEU B O 1
ATOM 1441 N N . SER B 1 35 ? 2.689 -21.781 -0.285 1 96.88 35 SER B N 1
ATOM 1442 C CA . SER B 1 35 ? 3.645 -22.828 0.087 1 96.88 35 SER B CA 1
ATOM 1443 C C . SER B 1 35 ? 5.062 -22.453 -0.334 1 96.88 35 SER B C 1
ATOM 1445 O O . SER B 1 35 ? 5.852 -23.312 -0.705 1 96.88 35 SER B O 1
ATOM 1447 N N . VAL B 1 36 ? 5.285 -21.188 -0.484 1 98 36 VAL B N 1
ATOM 1448 C CA . VAL B 1 36 ? 6.652 -20.75 -0.733 1 98 36 VAL B CA 1
ATOM 1449 C C . VAL B 1 36 ? 7.406 -20.625 0.589 1 98 36 VAL B C 1
ATOM 1451 O O . VAL B 1 36 ? 7.004 -19.875 1.478 1 98 36 VAL B O 1
ATOM 1454 N N . PRO B 1 37 ? 8.477 -21.328 0.734 1 97.12 37 PRO B N 1
ATOM 1455 C CA . PRO B 1 37 ? 9.211 -21.25 2 1 97.12 37 PRO B CA 1
ATOM 1456 C C . PRO B 1 37 ? 9.773 -19.859 2.273 1 97.12 37 PRO B C 1
ATOM 1458 O O . PRO B 1 37 ? 10.297 -19.203 1.363 1 97.12 37 PRO B O 1
ATOM 1461 N N . LEU B 1 38 ? 9.734 -19.484 3.498 1 96.75 38 LEU B N 1
ATOM 1462 C CA . LEU B 1 38 ? 10.18 -18.156 3.904 1 96.75 38 LEU B CA 1
ATOM 1463 C C . LEU B 1 38 ? 11.68 -17.984 3.66 1 96.75 38 LEU B C 1
ATOM 1465 O O . LEU B 1 38 ? 12.133 -16.906 3.27 1 96.75 38 LEU B O 1
ATOM 1469 N N . GLU B 1 39 ? 12.352 -19.031 3.854 1 96.5 39 GLU B N 1
ATOM 1470 C CA . GLU B 1 39 ? 13.812 -18.984 3.793 1 96.5 39 GLU B CA 1
ATOM 1471 C C . GLU B 1 39 ? 14.297 -18.781 2.361 1 96.5 39 GLU B C 1
ATOM 1473 O O . GLU B 1 39 ? 15.477 -18.484 2.137 1 96.5 39 GLU B O 1
ATOM 1478 N N . ARG B 1 40 ? 13.414 -18.922 1.376 1 96.88 40 ARG B N 1
ATOM 1479 C CA . ARG B 1 40 ? 13.812 -18.781 -0.021 1 96.88 40 ARG B CA 1
ATOM 1480 C C . ARG B 1 40 ? 13.953 -17.297 -0.398 1 96.88 40 ARG B C 1
ATOM 1482 O O . ARG B 1 40 ? 14.555 -16.969 -1.421 1 96.88 40 ARG B O 1
ATOM 1489 N N . PHE B 1 41 ? 13.367 -16.438 0.37 1 98 41 PHE B N 1
ATOM 1490 C CA . PHE B 1 41 ? 13.328 -15.031 -0.018 1 98 41 PHE B CA 1
ATOM 1491 C C . PHE B 1 41 ? 14.617 -14.32 0.384 1 98 41 PHE B C 1
ATOM 1493 O O . PHE B 1 41 ? 15.07 -14.453 1.521 1 98 41 PHE B O 1
ATOM 1500 N N . SER B 1 42 ? 15.172 -13.68 -0.539 1 98.06 42 SER B N 1
ATOM 1501 C CA . SER B 1 42 ? 16.203 -12.672 -0.268 1 98.06 42 SER B CA 1
ATOM 1502 C C . SER B 1 42 ? 15.594 -11.273 -0.231 1 98.06 42 SER B C 1
ATOM 1504 O O . SER B 1 42 ? 14.625 -10.992 -0.938 1 98.06 42 SER B O 1
ATOM 1506 N N . VAL B 1 43 ? 16.219 -10.461 0.56 1 96.5 43 VAL B N 1
ATOM 150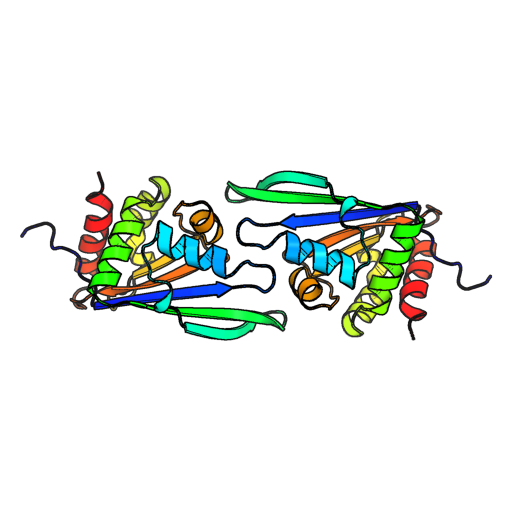7 C CA . VAL B 1 43 ? 15.695 -9.109 0.742 1 96.5 43 VAL B CA 1
ATOM 1508 C C . VAL B 1 43 ? 16.75 -8.086 0.33 1 96.5 43 VAL B C 1
ATOM 1510 O O . VAL B 1 43 ? 17.906 -8.188 0.729 1 96.5 43 VAL B O 1
ATOM 1513 N N . SER B 1 44 ? 16.328 -7.188 -0.453 1 97.06 44 SER B N 1
ATOM 1514 C CA . SER B 1 44 ? 17.219 -6.105 -0.855 1 97.06 44 SER B CA 1
ATOM 1515 C C . SER B 1 44 ? 16.531 -4.75 -0.737 1 97.06 44 SER B C 1
ATOM 1517 O O . SER B 1 44 ? 15.422 -4.562 -1.246 1 97.06 44 SER B O 1
ATOM 1519 N N . PRO B 1 45 ? 17.219 -3.867 -0.088 1 95.44 45 PRO B N 1
ATOM 1520 C CA . PRO B 1 45 ? 16.656 -2.516 -0.033 1 95.44 45 PRO B CA 1
ATOM 1521 C C . PRO B 1 45 ? 16.656 -1.818 -1.392 1 95.44 45 PRO B C 1
ATOM 1523 O O . PRO B 1 45 ? 17.531 -2.082 -2.221 1 95.44 45 PRO B O 1
ATOM 1526 N N . SER B 1 46 ? 15.625 -1.048 -1.622 1 93.75 46 SER B N 1
ATOM 1527 C CA . SER B 1 46 ? 15.523 -0.259 -2.846 1 93.75 46 SER B CA 1
ATOM 1528 C C . SER B 1 46 ? 14.734 1.025 -2.611 1 93.75 46 SER B C 1
ATOM 1530 O O . SER B 1 46 ? 14.297 1.295 -1.49 1 93.75 46 SER B O 1
ATOM 1532 N N . GLU B 1 47 ? 14.773 1.884 -3.559 1 90.81 47 GLU B N 1
ATOM 1533 C CA . GLU B 1 47 ? 13.969 3.1 -3.508 1 90.81 47 GLU B CA 1
ATOM 1534 C C . GLU B 1 47 ? 12.844 3.057 -4.539 1 90.81 47 GLU B C 1
ATOM 1536 O O . GLU B 1 47 ? 13.062 2.668 -5.688 1 90.81 47 GLU B O 1
ATOM 1541 N N . GLY B 1 48 ? 11.656 3.385 -4.051 1 84.31 48 GLY B N 1
ATOM 1542 C CA . GLY B 1 48 ? 10.516 3.438 -4.949 1 84.31 48 GLY B CA 1
ATOM 1543 C C . GLY B 1 48 ? 10.453 4.719 -5.762 1 84.31 48 GLY B C 1
ATOM 1544 O O . GLY B 1 48 ? 11.406 5.5 -5.77 1 84.31 48 GLY B O 1
ATOM 1545 N N . HIS B 1 49 ? 9.43 4.914 -6.594 1 72.38 49 HIS B N 1
ATOM 1546 C CA . HIS B 1 49 ? 9.25 6.012 -7.539 1 72.38 49 HIS B CA 1
ATOM 1547 C C . HIS B 1 49 ? 9.312 7.359 -6.832 1 72.38 49 HIS B C 1
ATOM 1549 O O . HIS B 1 49 ? 9.828 8.336 -7.383 1 72.38 49 HIS B O 1
ATOM 1555 N N . TYR B 1 50 ? 8.836 7.484 -5.555 1 71.38 50 TYR B N 1
ATOM 1556 C CA . TYR B 1 50 ? 8.781 8.742 -4.82 1 71.38 50 TYR B CA 1
ATOM 1557 C C . TYR B 1 50 ? 9.883 8.805 -3.768 1 71.38 50 TYR B C 1
ATOM 1559 O O . TYR B 1 50 ? 9.758 9.508 -2.764 1 71.38 50 TYR B O 1
ATOM 1567 N N . LYS B 1 51 ? 10.93 7.949 -3.934 1 79.12 51 LYS B N 1
ATOM 1568 C CA . LYS B 1 51 ? 12.102 7.91 -3.064 1 79.12 51 LYS B CA 1
ATOM 1569 C C . LYS B 1 51 ? 11.766 7.305 -1.707 1 79.12 51 LYS B C 1
ATOM 1571 O O . LYS B 1 51 ? 12.422 7.602 -0.707 1 79.12 51 LYS B O 1
ATOM 1576 N N . ASN B 1 52 ? 10.641 6.641 -1.884 1 86.81 52 ASN B N 1
ATOM 1577 C CA . ASN B 1 52 ? 10.305 5.883 -0.684 1 86.81 52 ASN B CA 1
ATOM 1578 C C . ASN B 1 52 ? 11.133 4.605 -0.579 1 86.81 52 ASN B C 1
ATOM 1580 O O . ASN B 1 52 ? 11.359 3.926 -1.581 1 86.81 52 ASN B O 1
ATOM 1584 N N . LYS B 1 53 ? 11.594 4.414 0.646 1 88.25 53 LYS B N 1
ATOM 1585 C CA . LYS B 1 53 ? 12.352 3.184 0.875 1 88.25 53 LYS B CA 1
ATOM 1586 C C . LYS B 1 53 ? 11.438 1.963 0.84 1 88.25 53 LYS B C 1
ATOM 1588 O O . LYS B 1 53 ? 10.375 1.959 1.462 1 88.25 53 LYS B O 1
ATOM 1593 N N . ILE B 1 54 ? 11.781 1.086 -0.013 1 94.62 54 ILE B N 1
ATOM 1594 C CA . ILE B 1 54 ? 11.031 -0.162 -0.097 1 94.62 54 ILE B CA 1
ATOM 1595 C C . ILE B 1 54 ? 11.992 -1.348 -0.01 1 94.62 54 ILE B C 1
ATOM 1597 O O . ILE B 1 54 ? 13.211 -1.175 -0.077 1 94.62 54 ILE B O 1
ATOM 1601 N N . LEU B 1 55 ? 11.461 -2.463 0.259 1 96.88 55 LEU B N 1
ATOM 1602 C CA . LEU B 1 55 ? 12.219 -3.711 0.204 1 96.88 55 LEU B CA 1
ATOM 1603 C C . LEU B 1 55 ? 11.773 -4.562 -0.979 1 96.88 55 LEU B C 1
ATOM 1605 O O . LEU B 1 55 ? 10.57 -4.734 -1.21 1 96.88 55 LEU B O 1
ATOM 1609 N N . LEU B 1 56 ? 12.711 -4.988 -1.756 1 97.75 56 LEU B N 1
ATOM 1610 C CA . LEU B 1 56 ? 12.453 -5.957 -2.814 1 97.75 56 LEU B CA 1
ATOM 1611 C C . LEU B 1 56 ? 12.742 -7.375 -2.334 1 97.75 56 LEU B C 1
ATOM 1613 O O . LEU B 1 56 ? 13.82 -7.648 -1.803 1 97.75 56 LEU B O 1
ATOM 1617 N N . LEU B 1 57 ? 11.789 -8.188 -2.395 1 98.44 57 LEU B N 1
ATOM 1618 C CA . LEU B 1 57 ? 11.977 -9.586 -2.031 1 98.44 57 LEU B CA 1
ATOM 1619 C C . LEU B 1 57 ? 11.961 -10.477 -3.268 1 98.44 57 LEU B C 1
ATOM 1621 O O . LEU B 1 57 ? 11.148 -10.266 -4.176 1 98.44 57 LEU B O 1
ATOM 1625 N N . LYS B 1 58 ? 12.852 -11.422 -3.279 1 98.56 58 LYS B N 1
ATOM 1626 C CA . LYS B 1 58 ? 12.984 -12.344 -4.402 1 98.56 58 LYS B CA 1
ATOM 1627 C C . LYS B 1 58 ? 13.219 -13.766 -3.918 1 98.56 58 LYS B C 1
ATOM 1629 O O . LYS B 1 58 ? 14.023 -14 -3.016 1 98.56 58 LYS B O 1
ATOM 1634 N N . ALA B 1 59 ? 12.539 -14.688 -4.43 1 98.69 59 ALA B N 1
ATOM 1635 C CA . ALA B 1 59 ? 12.742 -16.109 -4.172 1 98.69 59 ALA B CA 1
ATOM 1636 C C . ALA B 1 59 ? 12.891 -16.891 -5.473 1 98.69 59 ALA B C 1
ATOM 1638 O O . ALA B 1 59 ? 12.133 -16.672 -6.422 1 98.69 59 ALA B O 1
ATOM 1639 N N . ILE B 1 60 ? 13.891 -17.672 -5.523 1 98.44 60 ILE B N 1
ATOM 1640 C CA . ILE B 1 60 ? 14.055 -18.625 -6.625 1 98.44 60 ILE B CA 1
A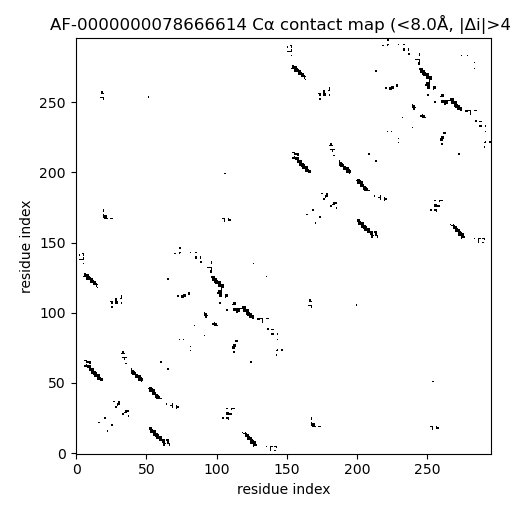TOM 1641 C C . ILE B 1 60 ? 13.719 -20.031 -6.148 1 98.44 60 ILE B C 1
ATOM 1643 O O . ILE B 1 60 ? 14.305 -20.531 -5.18 1 98.44 60 ILE B O 1
ATOM 1647 N N . LEU B 1 61 ? 12.828 -20.578 -6.824 1 98.44 61 LEU B N 1
ATOM 1648 C CA . LEU B 1 61 ? 12.328 -21.875 -6.41 1 98.44 61 LEU B CA 1
ATOM 1649 C C . LEU B 1 61 ? 12.852 -22.984 -7.324 1 98.44 61 LEU B C 1
ATOM 1651 O O . LEU B 1 61 ? 13.008 -22.766 -8.531 1 98.44 61 LEU B O 1
ATOM 1655 N N . SER B 1 62 ? 13.031 -24.094 -6.727 1 97.38 62 SER B N 1
ATOM 1656 C CA . SER B 1 62 ? 13.43 -25.281 -7.488 1 97.38 62 SER B CA 1
ATOM 1657 C C . SER B 1 62 ? 12.273 -25.797 -8.344 1 97.38 62 SER B C 1
ATOM 1659 O O . SER B 1 62 ? 11.148 -25.297 -8.242 1 97.38 62 SER B O 1
ATOM 1661 N N . SER B 1 63 ? 12.602 -26.812 -9.125 1 96.31 63 SER B N 1
ATOM 1662 C CA . SER B 1 63 ? 11.609 -27.438 -9.992 1 96.31 63 SER B CA 1
ATOM 1663 C C . SER B 1 63 ? 10.43 -27.969 -9.188 1 96.31 63 SER B C 1
ATOM 1665 O O . SER B 1 63 ? 9.273 -27.688 -9.516 1 96.31 63 SER B O 1
ATOM 1667 N N . GLN B 1 64 ? 10.781 -28.656 -8.141 1 95.81 64 GLN B N 1
ATOM 1668 C CA . GLN B 1 64 ? 9.734 -29.25 -7.309 1 95.81 64 GLN B CA 1
ATOM 1669 C C . GLN B 1 64 ? 8.883 -28.156 -6.656 1 95.81 64 GLN B C 1
ATOM 1671 O O . GLN B 1 64 ? 7.648 -28.234 -6.68 1 95.81 64 GLN B O 1
ATOM 1676 N N . GLU B 1 65 ? 9.516 -27.188 -6.133 1 97 65 GLU B N 1
ATOM 1677 C CA . GLU B 1 65 ? 8.805 -26.094 -5.477 1 97 65 GLU B CA 1
ATOM 1678 C C . GLU B 1 65 ? 7.965 -25.297 -6.477 1 97 65 GLU B C 1
ATOM 1680 O O . GLU B 1 65 ? 6.867 -24.844 -6.148 1 97 65 GLU B O 1
ATOM 1685 N N . ALA B 1 66 ? 8.508 -25.141 -7.633 1 96.56 66 ALA B N 1
ATOM 1686 C CA . ALA B 1 66 ? 7.789 -24.438 -8.695 1 96.56 66 ALA B CA 1
ATOM 1687 C C . ALA B 1 66 ? 6.5 -25.172 -9.062 1 96.56 66 ALA B C 1
ATOM 1689 O O . ALA B 1 66 ? 5.453 -24.547 -9.242 1 96.56 66 ALA B O 1
ATOM 1690 N N . GLY B 1 67 ? 6.621 -26.438 -9.18 1 94 67 GLY B N 1
ATOM 1691 C CA . GLY B 1 67 ? 5.438 -27.234 -9.469 1 94 67 GLY B CA 1
ATOM 1692 C C . GLY B 1 67 ? 4.375 -27.141 -8.391 1 94 67 GLY B C 1
ATOM 1693 O O . GLY B 1 67 ? 3.186 -27.016 -8.695 1 94 67 GLY B O 1
ATOM 1694 N N . GLU B 1 68 ? 4.855 -27.203 -7.152 1 95.31 68 GLU B N 1
ATOM 1695 C CA . GLU B 1 68 ? 3.932 -27.062 -6.031 1 95.31 68 GLU B CA 1
ATOM 1696 C C . GLU B 1 68 ? 3.244 -25.703 -6.031 1 95.31 68 GLU B C 1
ATOM 1698 O O . GLU B 1 68 ? 2.033 -25.609 -5.816 1 95.31 68 GLU B O 1
ATOM 1703 N N . LEU B 1 69 ? 4.012 -24.672 -6.238 1 97.19 69 LEU B N 1
ATOM 1704 C CA . LEU B 1 69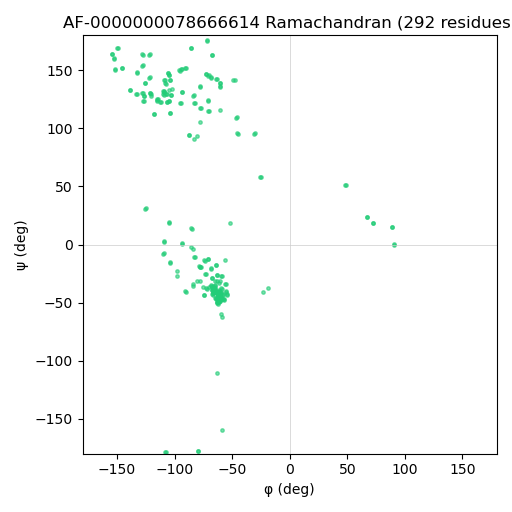 ? 3.475 -23.312 -6.309 1 97.19 69 LEU B CA 1
ATOM 1705 C C . LEU B 1 69 ? 2.404 -23.203 -7.391 1 97.19 69 LEU B C 1
ATOM 1707 O O . LEU B 1 69 ? 1.322 -22.672 -7.148 1 97.19 69 LEU B O 1
ATOM 1711 N N . ALA B 1 70 ? 2.65 -23.703 -8.555 1 94.12 70 ALA B N 1
ATOM 1712 C CA . ALA B 1 70 ? 1.706 -23.656 -9.664 1 94.12 70 ALA B CA 1
ATOM 1713 C C . ALA B 1 70 ? 0.405 -24.375 -9.312 1 94.12 70 ALA B C 1
ATOM 1715 O O . ALA B 1 70 ? -0.685 -23.859 -9.562 1 94.12 70 ALA B O 1
ATOM 1716 N N . ARG B 1 71 ? 0.552 -25.531 -8.734 1 92.12 71 ARG B N 1
ATOM 1717 C CA . ARG B 1 71 ? -0.627 -26.312 -8.359 1 92.12 71 ARG B CA 1
ATOM 1718 C C . ARG B 1 71 ? -1.469 -25.547 -7.332 1 92.12 71 ARG B C 1
ATOM 1720 O O . ARG B 1 71 ? -2.697 -25.516 -7.434 1 92.12 71 ARG B O 1
ATOM 1727 N N . ARG B 1 72 ? -0.766 -25 -6.379 1 94.06 72 ARG B N 1
ATOM 1728 C CA . ARG B 1 72 ? -1.464 -24.25 -5.34 1 94.06 72 ARG B CA 1
ATOM 1729 C C . ARG B 1 72 ? -2.229 -23.078 -5.93 1 94.06 72 ARG B C 1
ATOM 1731 O O . ARG B 1 72 ? -3.404 -22.875 -5.617 1 94.06 72 ARG B O 1
ATOM 1738 N N . ILE B 1 73 ? -1.571 -22.312 -6.766 1 95.62 73 ILE B N 1
ATOM 1739 C CA . ILE B 1 73 ? -2.191 -21.141 -7.367 1 95.62 73 ILE B CA 1
ATOM 1740 C C . ILE B 1 73 ? -3.42 -21.562 -8.172 1 95.62 73 ILE B C 1
ATOM 1742 O O . ILE B 1 73 ? -4.504 -20.984 -8.008 1 95.62 73 ILE B O 1
ATOM 1746 N N . MET B 1 74 ? -3.287 -22.578 -8.93 1 89.12 74 MET B N 1
ATOM 1747 C CA . MET B 1 74 ? -4.367 -23.016 -9.812 1 89.12 74 MET B CA 1
ATOM 1748 C C . MET B 1 74 ? -5.543 -23.562 -9.008 1 89.12 74 MET B C 1
ATOM 1750 O O . MET B 1 74 ? -6.699 -23.406 -9.406 1 89.12 74 MET B O 1
ATOM 1754 N N . SER B 1 75 ? -5.227 -24.188 -7.949 1 91.06 75 SER B N 1
ATOM 1755 C CA . SER B 1 75 ? -6.277 -24.781 -7.129 1 91.06 75 SER B CA 1
ATOM 1756 C C . SER B 1 75 ? -7.043 -23.719 -6.355 1 91.06 75 SER B C 1
ATOM 1758 O O . SER B 1 75 ? -8.203 -23.906 -5.996 1 91.06 75 SER B O 1
ATOM 1760 N N . LEU B 1 76 ? -6.391 -22.625 -6.121 1 93.81 76 LEU B N 1
ATOM 1761 C CA . LEU B 1 76 ? -6.988 -21.641 -5.234 1 93.81 76 LEU B CA 1
ATOM 1762 C C . LEU B 1 76 ? -7.566 -20.469 -6.035 1 93.81 76 LEU B C 1
ATOM 1764 O O . LEU B 1 76 ? -8.359 -19.688 -5.508 1 93.81 76 LEU B O 1
ATOM 1768 N N . LEU B 1 77 ? -7.172 -20.359 -7.273 1 92.94 77 LEU B N 1
ATOM 1769 C CA . LEU B 1 77 ? -7.66 -19.266 -8.109 1 92.94 77 LEU B CA 1
ATOM 1770 C C . LEU B 1 77 ? -9.18 -19.328 -8.242 1 92.94 77 LEU B C 1
ATOM 1772 O O . LEU B 1 77 ? -9.75 -20.406 -8.422 1 92.94 77 LEU B O 1
ATOM 1776 N N . ASN B 1 78 ? -9.75 -18.188 -8.109 1 85.75 78 ASN B N 1
ATOM 1777 C CA . ASN B 1 78 ? -11.203 -18.156 -8.266 1 85.75 78 ASN B CA 1
ATOM 1778 C C . ASN B 1 78 ? -11.609 -18.453 -9.711 1 85.75 78 ASN B C 1
ATOM 1780 O O . ASN B 1 78 ? -10.789 -18.359 -10.625 1 85.75 78 ASN B O 1
ATOM 1784 N N . SER B 1 79 ? -12.883 -18.797 -9.898 1 87.69 79 SER B N 1
ATOM 1785 C CA . SER B 1 79 ? -13.383 -19.281 -11.18 1 87.69 79 SER B CA 1
ATOM 1786 C C . SER B 1 79 ? -13.219 -18.234 -12.266 1 87.69 79 SER B C 1
ATOM 1788 O O . SER B 1 79 ? -12.836 -18.547 -13.398 1 87.69 79 SER B O 1
ATOM 1790 N N . SER B 1 80 ? -13.5 -16.984 -11.961 1 90.81 80 SER B N 1
ATOM 1791 C CA . SER B 1 80 ? -13.406 -15.922 -12.945 1 90.81 80 SER B CA 1
ATOM 1792 C C . SER B 1 80 ? -11.969 -15.727 -13.422 1 90.81 80 SER B C 1
ATOM 1794 O O . SER B 1 80 ? -11.711 -15.641 -14.625 1 90.81 80 SER B O 1
ATOM 1796 N N . ASP B 1 81 ? -11.055 -15.68 -12.477 1 91.31 81 ASP B N 1
ATOM 1797 C CA . ASP B 1 81 ? -9.648 -15.508 -12.82 1 91.31 81 ASP B CA 1
ATOM 1798 C C . ASP B 1 81 ? -9.117 -16.719 -13.586 1 91.31 81 ASP B C 1
ATOM 1800 O O . ASP B 1 81 ? -8.328 -16.562 -14.516 1 91.31 81 ASP B O 1
ATOM 1804 N N . ARG B 1 82 ? -9.586 -17.812 -13.172 1 88.38 82 ARG B N 1
ATOM 1805 C CA . ARG B 1 82 ? -9.18 -19.047 -13.844 1 88.38 82 ARG B CA 1
ATOM 1806 C C . ARG B 1 82 ? -9.617 -19.047 -15.305 1 88.38 82 ARG B C 1
ATOM 1808 O O . ARG B 1 82 ? -8.82 -19.359 -16.203 1 88.38 82 ARG B O 1
ATOM 1815 N N . GLU B 1 83 ? -10.844 -18.734 -15.523 1 88.56 83 GLU B N 1
ATOM 1816 C CA . GLU B 1 83 ? -11.375 -18.672 -16.875 1 88.56 83 GLU B CA 1
ATOM 1817 C C . GLU B 1 83 ? -10.625 -17.625 -17.703 1 88.56 83 GLU B C 1
ATOM 1819 O O . GLU B 1 83 ? -10.258 -17.891 -18.859 1 88.56 83 GLU B O 1
ATOM 1824 N N . HIS B 1 84 ? -10.383 -16.547 -17.094 1 90 84 HIS B N 1
ATOM 1825 C CA . HIS B 1 84 ? -9.664 -15.469 -17.766 1 90 84 HIS B CA 1
ATOM 1826 C C . HIS B 1 84 ? -8.258 -15.906 -18.156 1 90 84 HIS B C 1
ATOM 1828 O O . HIS B 1 84 ? -7.824 -15.695 -19.297 1 90 84 HIS B O 1
ATOM 1834 N N . LEU B 1 85 ? -7.59 -16.438 -17.172 1 88.5 85 LEU B N 1
ATOM 1835 C CA . LEU B 1 85 ? -6.23 -16.906 -17.422 1 88.5 85 LEU B CA 1
ATOM 1836 C C . LEU B 1 85 ? -6.211 -17.953 -18.531 1 88.5 85 LEU B C 1
ATOM 1838 O O . LEU B 1 85 ? -5.367 -17.906 -19.422 1 88.5 85 LEU B O 1
ATOM 1842 N N . SER B 1 86 ? -7.141 -18.875 -18.516 1 85.69 86 SER B N 1
ATOM 1843 C CA . SER B 1 86 ? -7.211 -19.938 -19.5 1 85.69 86 SER B CA 1
ATOM 1844 C C . SER B 1 86 ? -7.449 -19.391 -20.906 1 85.69 86 SER B C 1
ATOM 1846 O O . SER B 1 86 ? -6.867 -19.891 -21.875 1 85.69 86 SER B O 1
ATOM 1848 N N . SER B 1 87 ? -8.32 -18.422 -21.016 1 88 87 SER B N 1
ATOM 1849 C CA . SER B 1 87 ? -8.711 -17.875 -22.312 1 88 87 SER B CA 1
ATOM 1850 C C . SER B 1 87 ? -7.637 -16.953 -22.859 1 88 87 SER B C 1
ATOM 1852 O O . SER B 1 87 ? -7.574 -16.703 -24.062 1 88 87 SER B O 1
ATOM 1854 N N . SER B 1 88 ? -6.758 -16.469 -21.969 1 89 88 SER B N 1
ATOM 1855 C CA . SER B 1 88 ? -5.789 -15.461 -22.391 1 89 88 SER B CA 1
ATOM 1856 C C . SER B 1 88 ? -4.367 -15.883 -22.062 1 89 88 SER B C 1
ATOM 1858 O O . SER B 1 88 ? -3.506 -15.047 -21.781 1 89 88 SER B O 1
ATOM 1860 N N . LEU B 1 89 ? -4.094 -17.062 -22.062 1 85.94 89 LEU B N 1
ATOM 1861 C CA . LEU B 1 89 ? -2.812 -17.641 -21.656 1 85.94 89 LEU B CA 1
ATOM 1862 C C . LEU B 1 89 ? -1.668 -17.031 -22.453 1 85.94 89 LEU B C 1
ATOM 1864 O O . LEU B 1 89 ? -0.609 -16.734 -21.906 1 85.94 89 LEU B O 1
ATOM 1868 N N . PRO B 1 90 ? -1.862 -16.812 -23.797 1 86.69 90 PRO B N 1
ATOM 1869 C CA . PRO B 1 90 ? -0.761 -16.219 -24.562 1 86.69 90 PRO B CA 1
ATOM 1870 C C . PRO B 1 90 ? -0.332 -14.859 -24.031 1 86.69 90 PRO B C 1
ATOM 1872 O O . PRO B 1 90 ? 0.837 -14.477 -24.156 1 86.69 90 PRO B O 1
ATOM 1875 N N . GLU B 1 91 ? -1.268 -14.195 -23.406 1 91.62 91 GLU B N 1
ATOM 1876 C CA . GLU B 1 91 ? -0.972 -12.883 -22.844 1 91.62 91 GLU B CA 1
ATOM 1877 C C . GLU B 1 91 ? -0.122 -13 -21.578 1 91.62 91 GLU B C 1
ATOM 1879 O O . GLU B 1 91 ? 0.493 -12.023 -21.156 1 91.62 91 GLU B O 1
ATOM 1884 N N . TYR B 1 92 ? -0.055 -14.18 -21.094 1 92.44 92 TYR B N 1
ATOM 1885 C CA . TYR B 1 92 ? 0.672 -14.414 -19.844 1 92.44 92 TYR B CA 1
ATOM 1886 C C . TYR B 1 92 ? 1.96 -15.188 -20.094 1 92.44 92 TYR B C 1
ATOM 1888 O O . TYR B 1 92 ? 2.643 -15.594 -19.156 1 92.44 92 TYR B O 1
ATOM 1896 N N . SER B 1 93 ? 2.264 -15.469 -21.266 1 91 93 SER B N 1
ATOM 1897 C CA . SER B 1 93 ? 3.447 -16.25 -21.609 1 91 93 SER B CA 1
ATOM 1898 C C . SER B 1 93 ? 4.297 -15.547 -22.656 1 91 93 SER B C 1
ATOM 1900 O O . SER B 1 93 ? 3.812 -14.656 -23.359 1 91 93 SER B O 1
ATOM 1902 N N . ASP B 1 94 ? 5.59 -15.82 -22.672 1 91.06 94 ASP B N 1
ATOM 1903 C CA . ASP B 1 94 ? 6.453 -15.258 -23.703 1 91.06 94 ASP B CA 1
ATOM 1904 C C . ASP B 1 94 ? 6.883 -16.328 -24.703 1 91.06 94 ASP B C 1
ATOM 1906 O O . ASP B 1 94 ? 6.398 -17.453 -24.656 1 91.06 94 ASP B O 1
ATOM 1910 N N . GLU B 1 95 ? 7.695 -15.977 -25.688 1 87.12 95 GLU B N 1
ATOM 1911 C CA . GLU B 1 95 ? 8.094 -16.844 -26.781 1 87.12 95 GLU B CA 1
ATOM 1912 C C . GLU B 1 95 ? 8.883 -18.047 -26.281 1 87.12 95 GLU B C 1
ATOM 1914 O O . GLU B 1 95 ? 8.906 -19.109 -26.922 1 87.12 95 GLU B O 1
ATOM 1919 N N . LYS B 1 96 ? 9.539 -17.875 -25.125 1 88.19 96 LYS B N 1
ATOM 1920 C CA . LYS B 1 96 ? 10.336 -18.953 -24.531 1 88.19 96 LYS B CA 1
ATOM 1921 C C . LYS B 1 96 ? 9.469 -19.891 -23.703 1 88.19 96 LYS B C 1
ATOM 1923 O O . LYS B 1 96 ? 9.961 -20.891 -23.172 1 88.19 96 LYS B O 1
ATOM 1928 N N . GLY B 1 97 ? 8.133 -19.609 -23.531 1 88.06 97 GLY B N 1
ATOM 1929 C CA . GLY B 1 97 ? 7.211 -20.438 -22.797 1 88.06 97 GLY B CA 1
ATOM 1930 C C . GLY B 1 97 ? 7.113 -20.062 -21.328 1 88.06 97 GLY B C 1
ATOM 1931 O O . GLY B 1 97 ? 6.402 -20.703 -20.562 1 88.06 97 GLY B O 1
ATOM 1932 N N . ASN B 1 98 ? 7.875 -19.031 -20.953 1 93.62 98 ASN B N 1
ATOM 1933 C CA . ASN B 1 98 ? 7.746 -18.562 -19.578 1 93.62 98 ASN B CA 1
ATOM 1934 C C . ASN B 1 98 ? 6.328 -18.078 -19.281 1 93.62 98 ASN B C 1
ATOM 1936 O O . ASN B 1 98 ? 5.707 -17.422 -20.125 1 93.62 98 ASN B O 1
ATOM 1940 N N . LEU B 1 99 ? 5.828 -18.406 -18.125 1 93.62 99 LEU B N 1
ATOM 1941 C CA . LEU B 1 99 ? 4.52 -17.938 -17.672 1 93.62 99 LEU B CA 1
ATOM 1942 C C . LEU B 1 99 ? 4.664 -16.875 -16.594 1 93.62 99 LEU B C 1
ATOM 1944 O O . LEU B 1 99 ? 5.391 -17.078 -15.609 1 93.62 99 LEU B O 1
ATOM 1948 N N . TYR B 1 100 ? 3.988 -15.773 -16.766 1 96.44 100 TYR B N 1
ATOM 1949 C CA . TYR B 1 100 ? 4.039 -14.664 -15.82 1 96.44 100 TYR B CA 1
ATOM 1950 C C . TYR B 1 100 ? 2.678 -14.445 -15.172 1 96.44 100 TYR B C 1
ATOM 1952 O O . TYR B 1 100 ? 1.679 -14.234 -15.859 1 96.44 100 TYR B O 1
ATOM 1960 N N . LEU B 1 101 ? 2.689 -14.508 -13.852 1 96.56 101 LEU B N 1
ATOM 1961 C CA . LEU B 1 101 ? 1.466 -14.227 -13.109 1 96.56 101 LEU B CA 1
ATOM 1962 C C . LEU B 1 101 ? 1.674 -13.07 -12.133 1 96.56 101 LEU B C 1
ATOM 1964 O O . LEU B 1 101 ? 2.764 -12.914 -11.578 1 96.56 101 LEU B O 1
ATOM 1968 N N . ARG B 1 102 ? 0.662 -12.281 -11.984 1 97 102 ARG B N 1
ATOM 1969 C CA . ARG B 1 102 ? 0.596 -11.234 -10.969 1 97 102 ARG B CA 1
ATOM 1970 C C . ARG B 1 102 ? -0.556 -11.484 -10 1 97 102 ARG B C 1
ATOM 1972 O O . ARG B 1 102 ? -1.725 -11.383 -10.383 1 97 102 ARG B O 1
ATOM 1979 N N . LEU B 1 103 ? -0.163 -11.781 -8.789 1 97 103 LEU B N 1
ATOM 1980 C CA . LEU B 1 103 ? -1.182 -12.125 -7.805 1 97 103 LEU B CA 1
ATOM 1981 C C . LEU B 1 103 ? -1.4 -10.984 -6.824 1 97 103 LEU B C 1
ATOM 1983 O O . LEU B 1 103 ? -0.444 -10.32 -6.41 1 97 103 LEU B O 1
ATOM 1987 N N . ASP B 1 104 ? -2.596 -10.836 -6.387 1 95.06 104 ASP B N 1
ATOM 1988 C CA . ASP B 1 104 ? -2.984 -9.773 -5.465 1 95.06 104 ASP B CA 1
ATOM 1989 C C . ASP B 1 104 ? -2.406 -10.016 -4.07 1 95.06 104 ASP B C 1
ATOM 1991 O O . ASP B 1 104 ? -2.811 -10.953 -3.381 1 95.06 104 ASP B O 1
ATOM 1995 N N . LYS B 1 105 ? -1.538 -9.117 -3.711 1 96.81 105 LYS B N 1
ATOM 1996 C CA . LYS B 1 105 ? -0.862 -9.219 -2.42 1 96.81 105 LYS B CA 1
ATOM 1997 C C . LYS B 1 105 ? -1.86 -9.141 -1.269 1 96.81 105 LYS B C 1
ATOM 1999 O O . LYS B 1 105 ? -1.782 -9.914 -0.317 1 96.81 105 LYS B O 1
ATOM 2004 N N . GLN B 1 106 ? -2.861 -8.266 -1.324 1 95.31 106 GLN B N 1
ATOM 2005 C CA . GLN B 1 106 ? -3.852 -8.094 -0.266 1 95.31 106 GLN B CA 1
ATOM 2006 C C . GLN B 1 106 ? -4.703 -9.344 -0.102 1 95.31 106 GLN B C 1
ATOM 2008 O O . GLN B 1 106 ? -5 -9.758 1.021 1 95.31 106 GLN B O 1
ATOM 2013 N N . ARG B 1 107 ? -5.082 -9.945 -1.182 1 94.06 107 ARG B N 1
ATOM 2014 C CA . ARG B 1 107 ? -5.902 -11.148 -1.12 1 94.06 107 ARG B CA 1
ATOM 2015 C C . ARG B 1 107 ? -5.129 -12.305 -0.499 1 94.06 107 ARG B C 1
ATOM 2017 O O . ARG B 1 107 ? -5.688 -13.102 0.26 1 94.06 107 ARG B O 1
ATOM 2024 N N . ILE B 1 108 ? -3.85 -12.398 -0.808 1 96.25 108 ILE B N 1
ATOM 2025 C CA . ILE B 1 108 ? -3.027 -13.477 -0.264 1 96.25 108 ILE B CA 1
ATOM 2026 C C . ILE B 1 108 ? -2.994 -13.383 1.26 1 96.25 108 ILE B C 1
ATOM 2028 O O . ILE B 1 108 ? -3.121 -14.391 1.954 1 96.25 108 ILE B O 1
ATOM 2032 N N . VAL B 1 109 ? -2.904 -12.195 1.773 1 95.88 109 VAL B N 1
ATOM 2033 C CA . VAL B 1 109 ? -2.867 -11.992 3.217 1 95.88 109 VAL B CA 1
ATOM 2034 C C . VAL B 1 109 ? -4.219 -12.352 3.828 1 95.88 109 VAL B C 1
ATOM 2036 O O . VAL B 1 109 ? -4.305 -12.672 5.016 1 95.88 109 VAL B O 1
ATOM 2039 N N . GLN B 1 110 ? -5.227 -12.367 3.023 1 93.19 110 GLN B N 1
ATOM 2040 C CA . GLN B 1 110 ? -6.559 -12.758 3.477 1 93.19 110 GLN B CA 1
ATOM 2041 C C . GLN B 1 110 ? -6.805 -14.242 3.236 1 93.19 110 GLN B C 1
ATOM 2043 O O . GLN B 1 110 ? -7.918 -14.734 3.438 1 93.19 110 GLN B O 1
ATOM 2048 N N . GLY B 1 111 ? -5.781 -14.938 2.676 1 94.38 111 GLY B N 1
ATOM 2049 C CA . GLY B 1 111 ? -5.883 -16.375 2.461 1 94.38 111 GLY B CA 1
ATOM 2050 C C . GLY B 1 111 ? -6.484 -16.734 1.116 1 94.38 111 GLY B C 1
ATOM 2051 O O . GLY B 1 111 ? -6.945 -17.859 0.918 1 94.38 111 GLY B O 1
ATOM 2052 N N . LYS B 1 112 ? -6.539 -15.781 0.24 1 93.75 112 LYS B N 1
ATOM 2053 C CA . LYS B 1 112 ? -7.148 -15.984 -1.072 1 93.75 112 LYS B CA 1
ATOM 2054 C C . LYS B 1 112 ? -6.148 -15.703 -2.189 1 93.75 112 LYS B C 1
ATOM 2056 O O . LYS B 1 112 ? -5.098 -15.094 -1.953 1 93.75 112 LYS B O 1
ATOM 2061 N N . VAL B 1 113 ? -6.508 -16.172 -3.365 1 95.25 113 VAL B N 1
ATOM 2062 C CA . VAL B 1 113 ? -5.637 -15.945 -4.512 1 95.25 113 VAL B CA 1
ATOM 2063 C C . VAL B 1 113 ? -6.438 -15.328 -5.656 1 95.25 113 VAL B C 1
ATOM 2065 O O . VAL B 1 113 ? -7.488 -15.844 -6.039 1 95.25 113 VAL B O 1
ATOM 2068 N N . SER B 1 114 ? -6.035 -14.227 -6.125 1 93.81 114 SER B N 1
ATOM 2069 C CA . SER B 1 114 ? -6.629 -13.531 -7.266 1 93.81 114 SER B CA 1
ATOM 2070 C C . SER B 1 114 ? -5.566 -12.805 -8.086 1 93.81 114 SER B C 1
ATOM 2072 O O . SER B 1 114 ? -4.512 -12.445 -7.562 1 93.81 114 SER B O 1
ATOM 2074 N N . LEU B 1 115 ? -5.82 -12.641 -9.32 1 93.62 115 LEU B N 1
ATOM 2075 C CA . LEU B 1 115 ? -4.926 -11.867 -10.172 1 93.62 115 LEU B CA 1
ATOM 2076 C C . LEU B 1 115 ? -5.039 -10.375 -9.875 1 93.62 115 LEU B C 1
ATOM 2078 O O . LEU B 1 115 ? -6.094 -9.906 -9.445 1 93.62 115 LEU B O 1
ATOM 2082 N N . SER B 1 116 ? -3.924 -9.648 -10.016 1 91.44 116 SER B N 1
ATOM 2083 C CA . SER B 1 116 ? -3.938 -8.211 -9.805 1 91.44 116 SER B CA 1
ATOM 2084 C C . SER B 1 116 ? -2.867 -7.516 -10.641 1 91.44 116 SER B C 1
ATOM 2086 O O . SER B 1 116 ? -1.793 -8.07 -10.875 1 91.44 116 SER B O 1
ATOM 2088 N N . GLU B 1 117 ? -3.25 -6.277 -10.953 1 86.75 117 GLU B N 1
ATOM 2089 C CA . GLU B 1 117 ? -2.266 -5.469 -11.672 1 86.75 117 GLU B CA 1
ATOM 2090 C C . GLU B 1 117 ? -1.513 -4.547 -10.711 1 86.75 117 GLU B C 1
ATOM 2092 O O . GLU B 1 117 ? -0.353 -4.207 -10.961 1 86.75 117 GLU B O 1
ATOM 2097 N N . ALA B 1 118 ? -2.131 -4.203 -9.656 1 84.44 118 ALA B N 1
ATOM 2098 C CA . ALA B 1 118 ? -1.554 -3.225 -8.742 1 84.44 118 ALA B CA 1
ATOM 2099 C C . ALA B 1 118 ? -0.949 -3.91 -7.52 1 84.44 118 ALA B C 1
ATOM 2101 O O . ALA B 1 118 ? -1.562 -4.809 -6.934 1 84.44 118 ALA B O 1
ATOM 2102 N N . ASP B 1 119 ? 0.268 -3.539 -7.121 1 89 119 ASP B N 1
ATOM 2103 C CA . ASP B 1 119 ? 0.965 -4.008 -5.926 1 89 119 ASP B CA 1
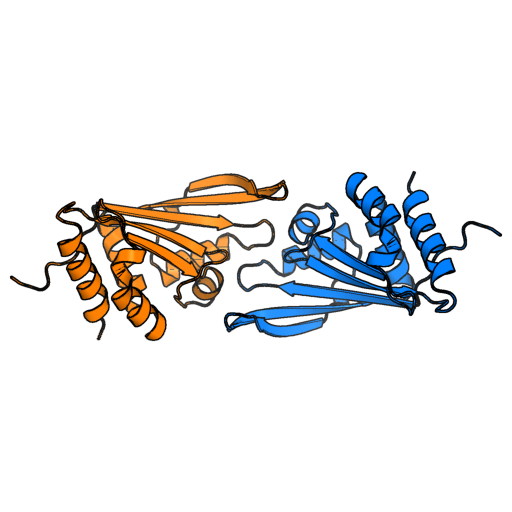ATOM 2104 C C . ASP B 1 119 ? 0.921 -5.531 -5.828 1 89 119 ASP B C 1
ATOM 2106 O O . ASP B 1 119 ? 0.517 -6.082 -4.801 1 89 119 ASP B O 1
ATOM 2110 N N . ALA B 1 120 ? 1.313 -6.188 -6.906 1 96.31 120 ALA B N 1
ATOM 2111 C CA . ALA B 1 120 ? 1.145 -7.629 -7.078 1 96.31 120 ALA B CA 1
ATOM 2112 C C . ALA B 1 120 ? 2.402 -8.383 -6.656 1 96.31 120 ALA B C 1
ATOM 2114 O O . ALA B 1 120 ? 3.496 -7.812 -6.633 1 96.31 120 ALA B O 1
ATOM 2115 N N . ILE B 1 121 ? 2.238 -9.578 -6.207 1 98.31 121 ILE B N 1
ATOM 2116 C CA . ILE B 1 121 ? 3.309 -10.57 -6.156 1 98.31 121 ILE B CA 1
ATOM 2117 C C . ILE B 1 121 ? 3.545 -11.148 -7.547 1 98.31 121 ILE B C 1
ATOM 2119 O O . ILE B 1 121 ? 2.658 -11.781 -8.125 1 98.31 121 ILE B O 1
ATOM 2123 N N . ARG B 1 122 ? 4.719 -10.945 -8.086 1 98.38 122 ARG B N 1
ATOM 2124 C CA . ARG B 1 122 ? 5.035 -11.383 -9.445 1 98.38 122 ARG B CA 1
ATOM 2125 C C . ARG B 1 122 ? 5.688 -12.758 -9.445 1 98.38 122 ARG B C 1
ATOM 2127 O O . ARG B 1 122 ? 6.66 -12.992 -8.719 1 98.38 122 ARG B O 1
ATOM 2134 N N . ILE B 1 123 ? 5.156 -13.578 -10.281 1 98.56 123 ILE B N 1
ATOM 2135 C CA . ILE B 1 123 ? 5.691 -14.938 -10.375 1 98.56 123 ILE B CA 1
ATOM 2136 C C . ILE B 1 123 ? 6.039 -15.25 -11.828 1 98.56 123 ILE B C 1
ATOM 2138 O O . ILE B 1 123 ? 5.238 -15 -12.734 1 98.56 123 ILE B O 1
ATOM 2142 N N . ARG B 1 124 ? 7.215 -15.672 -12 1 98 124 ARG B N 1
ATOM 2143 C CA . ARG B 1 124 ? 7.652 -16.188 -13.289 1 98 124 ARG B CA 1
ATOM 2144 C C . ARG B 1 124 ? 7.922 -17.688 -13.219 1 98 124 ARG B C 1
ATOM 2146 O O . ARG B 1 124 ? 8.742 -18.141 -12.414 1 98 124 ARG B O 1
ATOM 2153 N N . PHE B 1 125 ? 7.242 -18.469 -14.055 1 96.81 125 PHE B N 1
ATOM 2154 C CA . PHE B 1 125 ? 7.496 -19.891 -14.195 1 96.81 125 PHE B CA 1
ATOM 2155 C C . PHE B 1 125 ? 8.289 -20.172 -15.469 1 96.81 125 PHE B C 1
ATOM 2157 O O . PHE B 1 125 ? 7.914 -19.719 -16.547 1 96.81 125 PHE B O 1
ATOM 2164 N N . ARG B 1 126 ? 9.344 -20.891 -15.32 1 95.44 126 ARG B N 1
ATOM 2165 C CA . ARG B 1 126 ? 10.117 -21.359 -16.469 1 95.44 126 ARG B CA 1
ATOM 2166 C C . ARG B 1 126 ? 9.852 -22.828 -16.75 1 95.44 126 ARG B C 1
ATOM 2168 O O . ARG B 1 126 ? 10.25 -23.688 -15.969 1 95.44 126 ARG B O 1
ATOM 2175 N N . PRO B 1 127 ? 9.219 -23.141 -17.891 1 92.19 127 PRO B N 1
ATOM 2176 C CA . PRO B 1 127 ? 8.945 -24.547 -18.203 1 92.19 127 PRO B CA 1
ATOM 2177 C C . PRO B 1 127 ? 10.211 -25.328 -18.562 1 92.19 127 PRO B C 1
ATOM 2179 O O . PRO B 1 127 ? 11.203 -24.719 -18.984 1 92.19 127 PRO B O 1
ATOM 2182 N N . VAL B 1 128 ? 10.344 -26.625 -18.203 1 86.19 128 VAL B N 1
ATOM 2183 C CA . VAL B 1 128 ? 11.453 -27.484 -18.578 1 86.19 128 VAL B CA 1
ATOM 2184 C C . VAL B 1 128 ? 11.555 -27.562 -20.109 1 86.19 128 VAL B C 1
ATOM 2186 O O . VAL B 1 128 ? 12.648 -27.438 -20.672 1 86.19 128 VAL B O 1
ATOM 2189 N N . LYS B 1 129 ? 10.484 -28.109 -20.719 1 71 129 LYS B N 1
ATOM 2190 C CA . LYS B 1 129 ? 10.531 -28.266 -22.172 1 71 129 LYS B CA 1
ATOM 2191 C C . LYS B 1 129 ? 10.203 -26.953 -22.875 1 71 129 LYS B C 1
ATOM 2193 O O . LYS B 1 129 ? 9.156 -26.344 -22.609 1 71 129 LYS B O 1
ATOM 2198 N N . ARG B 1 130 ? 11.328 -26.156 -23.219 1 59.5 130 ARG B N 1
ATOM 2199 C CA . ARG B 1 130 ? 11.172 -24.922 -23.969 1 59.5 130 ARG B CA 1
ATOM 2200 C C . ARG B 1 130 ? 10.367 -25.125 -25.234 1 59.5 130 ARG B C 1
ATOM 2202 O O . ARG B 1 130 ? 10.422 -24.312 -26.156 1 59.5 130 ARG B O 1
ATOM 2209 N N . TYR B 1 131 ? 9.617 -26.25 -25.266 1 51.22 131 TYR B N 1
ATOM 2210 C CA . TYR B 1 131 ? 9.258 -26.453 -26.672 1 51.22 131 TYR B CA 1
ATOM 2211 C C . TYR B 1 131 ? 8.492 -25.25 -27.203 1 51.22 131 TYR B C 1
ATOM 2213 O O . TYR B 1 131 ? 8.102 -24.359 -26.453 1 51.22 131 TYR B O 1
ATOM 2221 N N . ARG B 1 132 ? 7.676 -25.547 -28.438 1 53.41 132 ARG B N 1
ATOM 2222 C CA . ARG B 1 132 ? 6.949 -24.641 -29.328 1 53.41 132 ARG B CA 1
ATOM 2223 C C . ARG B 1 132 ? 5.871 -23.891 -28.562 1 53.41 132 ARG B C 1
ATOM 2225 O O . ARG B 1 132 ? 5.141 -24.469 -27.75 1 53.41 132 ARG B O 1
ATOM 2232 N N . PRO B 1 133 ? 5.969 -22.578 -28.453 1 53.16 133 PRO B N 1
ATOM 2233 C CA . PRO B 1 133 ? 5 -21.672 -27.844 1 53.16 133 PRO B CA 1
ATOM 2234 C C . PRO B 1 133 ? 3.605 -22.266 -27.719 1 53.16 133 PRO B C 1
ATOM 2236 O O . PRO B 1 133 ? 2.947 -22.125 -26.688 1 53.16 133 PRO B O 1
ATOM 2239 N N . SER B 1 134 ? 3.213 -23.031 -28.719 1 55.91 134 SER B N 1
ATOM 2240 C CA . SER B 1 134 ? 1.846 -23.531 -28.797 1 55.91 134 SER B CA 1
ATOM 2241 C C . SER B 1 134 ? 1.612 -24.672 -27.812 1 55.91 134 SER B C 1
ATOM 2243 O O . SER B 1 134 ? 0.543 -24.75 -27.203 1 55.91 134 SER B O 1
ATOM 2245 N N . GLY B 1 135 ? 2.572 -25.531 -27.578 1 57.62 135 GLY B N 1
ATOM 2246 C CA . GLY B 1 135 ? 2.41 -26.688 -26.719 1 57.62 135 GLY B CA 1
ATOM 2247 C C . GLY B 1 135 ? 2.311 -26.344 -25.25 1 57.62 135 GLY B C 1
ATOM 2248 O O . GLY B 1 135 ? 1.549 -26.969 -24.5 1 57.62 135 GLY B O 1
ATOM 2249 N N . ASN B 1 136 ? 3.074 -25.406 -24.875 1 62.06 136 ASN B N 1
ATOM 2250 C CA . ASN B 1 136 ? 3.053 -24.984 -23.484 1 62.06 136 ASN B CA 1
ATOM 2251 C C . ASN B 1 136 ? 1.697 -24.406 -23.078 1 62.06 136 ASN B C 1
ATOM 2253 O O . ASN B 1 136 ? 1.215 -24.641 -21.969 1 62.06 136 ASN B O 1
ATOM 2257 N N . LEU B 1 137 ? 1.111 -23.844 -24 1 65.5 137 LEU B N 1
ATOM 2258 C CA . LEU B 1 137 ? -0.184 -23.234 -23.719 1 65.5 137 LEU B CA 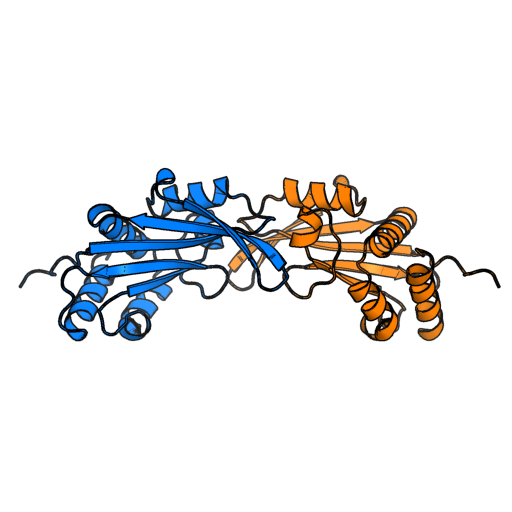1
ATOM 2259 C C . LEU B 1 137 ? -1.219 -24.297 -23.359 1 65.5 137 LEU B C 1
ATOM 2261 O O . LEU B 1 137 ? -2.029 -24.094 -22.453 1 65.5 137 LEU B O 1
ATOM 2265 N N . GLU B 1 138 ? -1.149 -25.391 -24.094 1 69.69 138 GLU B N 1
ATOM 2266 C CA . GLU B 1 138 ? -2.08 -26.469 -23.797 1 69.69 138 GLU B CA 1
ATOM 2267 C C . GLU B 1 138 ? -1.795 -27.094 -22.438 1 69.69 138 GLU B C 1
ATOM 2269 O O . GLU B 1 138 ? -2.721 -27.469 -21.703 1 69.69 138 GLU B O 1
ATOM 2274 N N . SER B 1 139 ? -0.533 -27.125 -22.219 1 69.06 139 SER B N 1
ATOM 2275 C CA . SER B 1 139 ? -0.145 -27.688 -20.922 1 69.06 139 SER B CA 1
ATOM 2276 C C . SER B 1 139 ? -0.591 -26.797 -19.766 1 69.06 139 SER B C 1
ATOM 2278 O O . SER B 1 139 ? -1.048 -27.281 -18.734 1 69.06 139 SER B O 1
ATOM 2280 N N . TYR B 1 140 ? -0.412 -25.516 -19.938 1 70.56 140 TYR B N 1
ATOM 2281 C CA . TYR B 1 140 ? -0.881 -24.578 -18.922 1 70.56 140 TYR B CA 1
ATOM 2282 C C . TYR B 1 140 ? -2.387 -24.703 -18.719 1 70.56 140 TYR B C 1
ATOM 2284 O O . TYR B 1 140 ? -2.875 -24.656 -17.594 1 70.56 140 TYR B O 1
ATOM 2292 N N . ARG B 1 141 ? -3.137 -24.922 -19.75 1 68.38 141 ARG B N 1
ATOM 2293 C CA . ARG B 1 141 ? -4.586 -25.062 -19.688 1 68.38 141 ARG B CA 1
ATOM 2294 C C . ARG B 1 141 ? -4.973 -26.328 -18.922 1 68.38 141 ARG B C 1
ATOM 2296 O O . ARG B 1 141 ? -5.969 -26.328 -18.188 1 68.38 141 ARG B O 1
ATOM 2303 N N . GLY B 1 142 ? -4.125 -27.297 -19.141 1 69.56 142 GLY B N 1
ATOM 2304 C CA . GLY B 1 142 ? -4.363 -28.531 -18.391 1 69.56 142 GLY B CA 1
ATOM 2305 C C . GLY B 1 142 ? -4.262 -28.344 -16.891 1 69.56 142 GLY B C 1
ATOM 2306 O O . GLY B 1 142 ? -5.031 -28.953 -16.141 1 69.56 142 GLY B O 1
ATOM 2307 N N . LEU B 1 143 ? -3.262 -27.562 -16.531 1 67.75 143 LEU B N 1
ATOM 2308 C CA . LEU B 1 143 ? -3.104 -27.266 -15.109 1 67.75 143 LEU B CA 1
ATOM 2309 C C . LEU B 1 143 ? -4.336 -26.547 -14.562 1 67.75 143 LEU B C 1
ATOM 2311 O O . LEU B 1 143 ? -4.719 -26.766 -13.406 1 67.75 143 LEU B O 1
ATOM 2315 N N . LEU B 1 144 ? -4.988 -25.781 -15.375 1 70.06 144 LEU B N 1
ATOM 2316 C CA . LEU B 1 144 ? -6.148 -24.984 -14.977 1 70.06 144 LEU B CA 1
ATOM 2317 C C . LEU B 1 144 ? -7.406 -25.844 -14.938 1 70.06 144 LEU B C 1
ATOM 2319 O O . LEU B 1 144 ? -8.328 -25.562 -14.172 1 70.06 144 LEU B O 1
ATOM 2323 N N . SER B 1 145 ? -7.492 -26.844 -15.766 1 61.56 145 SER B N 1
ATOM 2324 C CA . SER B 1 145 ? -8.672 -27.688 -15.891 1 61.56 145 SER B CA 1
ATOM 2325 C C . SER B 1 145 ? -8.664 -28.797 -14.836 1 61.56 145 SER B C 1
ATOM 2327 O O . SER B 1 145 ? -9.719 -29.328 -14.469 1 61.56 145 SER B O 1
ATOM 2329 N N . SER B 1 146 ? -7.535 -29.297 -14.516 1 53.66 146 SER B N 1
ATOM 2330 C CA . SER B 1 146 ? -7.461 -30.484 -13.656 1 53.66 146 SER B CA 1
ATOM 2331 C C . SER B 1 146 ? -8.016 -30.188 -12.266 1 53.66 146 SER B C 1
ATOM 2333 O O . SER B 1 146 ? -8.188 -31.109 -11.461 1 53.66 146 SER B O 1
ATOM 2335 N N . THR B 1 147 ? -8.156 -29.016 -11.852 1 47.28 147 THR B N 1
ATOM 2336 C CA . THR B 1 147 ? -8.656 -28.797 -10.5 1 47.28 147 THR B CA 1
ATOM 2337 C C . THR B 1 147 ? -10.18 -28.828 -10.477 1 47.28 147 THR B C 1
ATOM 2339 O O . THR B 1 147 ? -10.797 -28.516 -9.453 1 47.28 147 THR B O 1
ATOM 2342 N N . GLU B 1 148 ? -10.945 -29.281 -11.5 1 39.97 148 GLU B N 1
ATOM 2343 C CA . GLU B 1 148 ? -12.352 -29.625 -11.273 1 39.97 148 GLU B CA 1
ATOM 2344 C C . GLU B 1 148 ? -12.484 -30.969 -10.57 1 39.97 148 GLU B C 1
ATOM 2346 O O . GLU B 1 148 ? -11.711 -31.906 -10.844 1 39.97 148 GLU B O 1
#

Solvent-accessible surface area (backbone atoms only — not comparable to full-atom values): 15455 Å² total; per-residue (Å²): 130,75,90,62,75,71,52,32,51,29,22,37,40,35,37,74,44,53,71,49,38,31,61,66,58,46,47,51,23,41,25,72,59,40,67,44,61,68,85,49,48,45,78,41,82,43,67,45,98,85,68,39,62,29,34,39,34,38,24,72,35,49,31,69,54,26,40,51,31,52,52,37,49,49,64,50,37,39,70,68,55,46,51,50,48,60,76,40,44,72,81,31,38,50,80,63,40,32,36,53,47,35,31,24,46,56,40,26,60,72,69,40,48,43,73,32,88,64,80,31,36,36,35,40,37,33,44,57,78,46,67,61,51,70,57,49,51,56,28,55,41,46,58,59,56,64,68,112,130,73,90,63,75,72,53,32,51,28,22,38,41,38,37,74,43,52,71,48,38,32,62,66,58,44,47,50,23,42,26,73,60,40,66,44,65,69,86,47,50,44,79,40,81,44,68,44,98,85,69,39,64,28,34,41,34,40,26,72,35,50,32,69,52,27,41,50,30,52,51,39,50,47,63,51,37,41,70,68,54,45,52,48,47,60,76,40,41,72,81,30,36,48,81,65,39,31,36,54,46,36,31,25,45,57,39,28,61,71,68,40,47,43,73,34,87,66,79,32,37,36,34,40,38,34,44,57,74,57,53,62,52,70,58,49,51,55,29,54,39,46,58,61,56,65,66,111

Foldseek 3Di:
DPLPQFWFAKKKKKAKAFPVDDPVLLLVLCCVQQVDDSVQWDWDWDADPVRGIMIMIMGMGGRVSLSSSLLSQLLQEDPVQLVVCLVPVVVQADLQLKGKFWWDSVVSSVNGTYGDDPRTIIMITHTPPSDGNVVSSSSSNSSNPVSD/DPLPQFWFAKKKKKAKAFPVDDPVLLLVLCCVQQVDDSVQWDWDWDADPVRGIMIMIMGMGGRVSLSSSLLSQLLQEDPVQLVVCLVPVLVQADQQLKGKFWWDSVVSSVNGTYGDDPRTIIMITHTPPSDGNVVSSSSSNSSNPVSD

Radius of gyration: 24.5 Å; Cα contacts (8 Å, |Δi|>4): 555; chains: 2; bounding box: 33×83×50 Å